Protein 2GIM (pdb70)

Foldseek 3Di:
DEEAEWECADQVRAREIVVQEEEDAQQYKYKYWHAHDDWWWKFWDCQPADVSHNVLRVLQTGLDTDDDHGDMDMGGGHNPRDFAKIKMATVVCVVVPHIGIYGHDD/DEEAEWEQADQVGARATVVQEEEDAQQYKYKYWDHHDDWWWKFWQCCFFPVSHPVQRVLQTGQDTDPDHGDMDMGGGHNPRDFDKIKMATVVCVVVPHIGIYGYDD

Radius of gyration: 19.03 Å; Cα contacts (8 Å, |Δi|>4): 528; chains: 2; bounding box: 33×26×58 Å

Sequence (212 aa):
METYTVKLGSDKGLLVFEPAKLTIKPGDTVEFLNNKVPPHNVVFDAALNPAKSADLAKSLSHHKQLLMSPGQSTSTTFPADAPAGEYTFYCEPHRGAGMVGKITVAGMETYTVKLGSDKGLLVFEPAKLTIKPGDTVEFLNNKVPPHNVVFDAALNPAKSADLAKSLSHHKQLLMSPGQSTSTTFPADAPAGEYTFYCEPHRGAGMVGKITVAG

GO terms:
  GO:0031676 plasma membrane-derived thylakoid membrane (C, EXP)

InterPro domains:
  IPR000923 Blue (type 1) copper domain [PF00127] (4-103)
  IPR001235 Blue (type 1) copper protein, plastocyanin-type [PR00156] (22-35)
  IPR001235 Blue (type 1) copper protein, plastocyanin-type [PR00156] (37-52)
  IPR001235 Blue (type 1) copper protein, plastocyanin-type [PR00156] (81-95)
  IPR002387 Plastocyanin [PR00157] (8-27)
  IPR002387 Plastocyanin [PR00157] (31-49)
  IPR002387 Plastocyanin [PR00157] (83-102)
  IPR002387 Plastocyanin [TIGR02656] (4-103)
  IPR002387 Plastocyanin [cd04219] (3-103)
  IPR008972 Cupredoxin [G3DSA:2.60.40.420] (1-105)
  IPR008972 Cupredoxin [SSF49503] (3-103)
  IPR023511 Plastocyanin, cyanobacteria [MF_00566] (1-105)
  IPR028871 Blue (type 1) copper protein, binding site [PS00196] (82-97)

Organism: Anabaena variabilis (NCBI:txid264691)

CATH classification: 2.60.40.420

B-factor: mean 18.28, std 6.31, range [9.01, 50.26]

Structure (mmCIF, N/CA/C/O backbone):
data_2GIM
#
_entry.id   2GIM
#
_cell.length_a   67.850
_cell.length_b   45.810
_cell.length_c   63.410
_cell.angle_alpha   90.00
_cell.angle_beta   90.00
_cell.angle_gamma   90.00
#
_symmetry.space_group_name_H-M   'P 21 21 21'
#
loop_
_entity.id
_entity.type
_entity.pdbx_description
1 polymer Plastocyanin
2 non-polymer 'COPPER (II) ION'
3 water water
#
loop_
_atom_site.group_PDB
_atom_site.id
_atom_site.type_symbol
_atom_site.label_atom_id
_atom_site.label_alt_id
_atom_site.label_comp_id
_atom_site.label_asym_id
_atom_site.label_entity_id
_atom_site.label_seq_id
_atom_site.pdbx_PDB_ins_code
_atom_site.Cartn_x
_atom_site.Cartn_y
_atom_site.Cartn_z
_atom_site.occupancy
_atom_site.B_iso_or_equiv
_atom_site.auth_seq_id
_atom_site.auth_comp_id
_atom_site.auth_asym_id
_atom_site.auth_atom_id
_atom_site.pdbx_PDB_model_num
ATOM 1 N N . MET A 1 1 ? -13.277 8.809 -10.759 1.00 32.17 0 MET A N 1
ATOM 2 C CA . MET A 1 1 ? -11.888 8.465 -11.186 1.00 32.46 0 MET A CA 1
ATOM 3 C C . MET A 1 1 ? -11.019 8.358 -9.954 1.00 30.90 0 MET A C 1
ATOM 4 O O . MET A 1 1 ? -11.127 9.160 -9.017 1.00 31.56 0 MET A O 1
ATOM 9 N N . GLU A 1 2 ? -10.165 7.353 -9.943 1.00 25.58 1 GLU A N 1
ATOM 10 C CA . GLU A 1 2 ? -9.425 7.052 -8.742 1.00 22.39 1 GLU A CA 1
ATOM 11 C C . GLU A 1 2 ? -7.960 6.973 -9.061 1.00 19.50 1 GLU A C 1
ATOM 12 O O . GLU A 1 2 ? -7.597 6.674 -10.200 1.00 18.74 1 GLU A O 1
ATOM 18 N N . THR A 1 3 ? -7.133 7.231 -8.048 1.00 16.31 2 THR A N 1
ATOM 19 C CA . THR A 1 3 ? -5.695 7.032 -8.144 1.00 17.47 2 THR A CA 1
ATOM 20 C C . THR A 1 3 ? -5.261 5.896 -7.226 1.00 15.77 2 THR A C 1
ATOM 21 O O . THR A 1 3 ? -5.590 5.833 -6.008 1.00 16.87 2 THR A O 1
ATOM 25 N N . TYR A 1 4 ? -4.563 4.951 -7.835 1.00 15.37 3 TYR A N 1
ATOM 26 C CA . TYR A 1 4 ? -3.973 3.860 -7.080 1.00 15.68 3 TYR A CA 1
ATOM 27 C C . TYR A 1 4 ? -2.467 3.893 -7.155 1.00 16.69 3 TYR A C 1
ATOM 28 O O . TYR A 1 4 ? -1.882 4.055 -8.220 1.00 18.82 3 TYR A O 1
ATOM 37 N N . THR A 1 5 ? -1.853 3.606 -6.028 1.00 15.85 4 THR A N 1
ATOM 38 C CA . THR A 1 5 ? -0.427 3.703 -5.907 1.00 16.14 4 THR A CA 1
ATOM 39 C C . THR A 1 5 ? 0.188 2.321 -5.816 1.00 16.29 4 THR A C 1
ATOM 40 O O . THR A 1 5 ? -0.305 1.413 -5.126 1.00 14.17 4 THR A O 1
ATOM 44 N N . VAL A 1 6 ? 1.246 2.180 -6.595 1.00 13.72 5 VAL A N 1
ATOM 45 C CA . VAL A 1 6 ? 2.005 0.944 -6.643 1.00 13.81 5 VAL A CA 1
ATOM 46 C C . VAL A 1 6 ? 3.417 1.331 -6.292 1.00 14.45 5 VAL A C 1
ATOM 47 O O . VAL A 1 6 ? 4.019 2.167 -6.956 1.00 15.01 5 VAL A O 1
ATOM 51 N N . LYS A 1 7 ? 3.929 0.769 -5.209 1.00 11.81 6 LYS A N 1
ATOM 52 C CA . LYS A 1 7 ? 5.302 0.995 -4.811 1.00 13.26 6 LYS A CA 1
ATOM 53 C C . LYS A 1 7 ? 6.244 0.168 -5.681 1.00 13.72 6 LYS A C 1
ATOM 54 O O . LYS A 1 7 ? 6.006 -0.999 -5.929 1.00 11.54 6 LYS A O 1
ATOM 60 N N . LEU A 1 8 ? 7.333 0.786 -6.089 1.00 14.37 7 LEU A N 1
ATOM 61 C CA . LEU A 1 8 ? 8.370 0.105 -6.801 1.00 15.07 7 LEU A CA 1
ATOM 62 C C . LEU A 1 8 ? 9.452 -0.296 -5.809 1.00 13.86 7 LEU A C 1
ATOM 63 O O . LEU A 1 8 ? 10.229 0.549 -5.302 1.00 12.41 7 LEU A O 1
ATOM 68 N N . GLY A 1 9 ? 9.465 -1.593 -5.515 1.00 13.18 8 GLY A N 1
ATOM 69 C CA . GLY A 1 9 ? 10.175 -2.103 -4.357 1.00 14.43 8 GLY A CA 1
ATOM 70 C C . GLY A 1 9 ? 9.212 -2.060 -3.188 1.00 17.98 8 GLY A C 1
ATOM 71 O O . GLY A 1 9 ? 8.644 -0.999 -2.877 1.00 17.37 8 GLY A O 1
ATOM 72 N N . SER A 1 10 ? 9.009 -3.194 -2.527 1.00 17.99 9 SER A N 1
ATOM 73 C CA . SER A 1 10 ? 8.107 -3.207 -1.378 1.00 16.17 9 SER A CA 1
ATOM 74 C C . SER A 1 10 ? 8.719 -2.524 -0.145 1.00 16.70 9 SER A C 1
ATOM 75 O O . SER A 1 10 ? 9.928 -2.408 -0.034 1.00 14.51 9 SER A O 1
ATOM 78 N N . ASP A 1 11 ? 7.878 -2.156 0.825 1.00 16.30 10 ASP A N 1
ATOM 79 C CA . ASP A 1 11 ? 8.433 -1.570 2.060 1.00 18.22 10 ASP A CA 1
ATOM 80 C C . ASP A 1 11 ? 9.490 -2.461 2.751 1.00 18.35 10 ASP A C 1
ATOM 81 O O . ASP A 1 11 ? 10.402 -1.972 3.436 1.00 20.28 10 ASP A O 1
ATOM 86 N N . LYS A 1 12 ? 9.342 -3.767 2.596 1.00 17.74 11 LYS A N 1
ATOM 87 C CA . LYS A 1 12 ? 10.286 -4.746 3.147 1.00 19.21 11 LYS A CA 1
ATOM 88 C C . LYS A 1 12 ? 11.555 -4.970 2.286 1.00 19.22 11 LYS A C 1
ATOM 89 O O . LYS A 1 12 ? 12.402 -5.814 2.574 1.00 20.18 11 LYS A O 1
ATOM 95 N N . GLY A 1 13 ? 11.675 -4.209 1.195 1.00 17.79 12 GLY A N 1
ATOM 96 C CA . GLY A 1 13 ? 12.831 -4.305 0.335 1.00 16.36 12 GLY A CA 1
ATOM 97 C C . GLY A 1 13 ? 12.852 -5.457 -0.665 1.00 16.08 12 GLY A C 1
ATOM 98 O O . GLY A 1 13 ? 13.942 -5.867 -1.116 1.00 17.36 12 GLY A O 1
ATOM 99 N N . LEU A 1 14 ? 11.681 -5.980 -1.047 1.00 14.80 13 LEU A N 1
ATOM 100 C CA . LEU A 1 14 ? 11.670 -7.067 -1.979 1.00 16.23 13 LEU A CA 1
ATOM 101 C C . LEU A 1 14 ? 11.560 -6.449 -3.343 1.00 15.43 13 LEU A C 1
ATOM 102 O O . LEU A 1 14 ? 10.981 -5.368 -3.462 1.00 14.05 13 LEU A O 1
ATOM 107 N N . LEU A 1 15 ? 12.097 -7.140 -4.351 1.00 15.43 14 LEU A N 1
ATOM 108 C CA . LEU A 1 15 ? 12.024 -6.682 -5.722 1.00 12.80 14 LEU A CA 1
ATOM 109 C C . LEU A 1 15 ? 10.655 -7.030 -6.314 1.00 13.45 14 LEU A C 1
ATOM 110 O O . LEU A 1 15 ? 10.491 -7.979 -7.096 1.00 11.56 14 LEU A O 1
ATOM 115 N N . VAL A 1 16 ? 9.666 -6.270 -5.869 1.00 11.98 15 VAL A N 1
ATOM 116 C CA . VAL A 1 16 ? 8.300 -6.489 -6.361 1.00 11.30 15 VAL A CA 1
ATOM 117 C C . VAL A 1 16 ? 7.642 -5.142 -6.479 1.00 11.53 15 VAL A C 1
ATOM 118 O O . VAL A 1 16 ? 8.120 -4.116 -5.968 1.00 12.07 15 VAL A O 1
ATOM 122 N N . PHE A 1 17 ? 6.505 -5.190 -7.125 1.00 12.47 16 PHE A N 1
ATOM 123 C CA . PHE A 1 17 ? 5.594 -4.073 -7.101 1.00 11.32 16 PHE A CA 1
ATOM 124 C C . PHE A 1 17 ? 4.726 -4.327 -5.909 1.00 12.63 16 PHE A C 1
ATOM 125 O O . PHE A 1 17 ? 4.365 -5.472 -5.658 1.00 14.22 16 PHE A O 1
ATOM 133 N N . GLU A 1 18 ? 4.423 -3.274 -5.149 1.00 13.00 17 GLU A N 1
ATOM 134 C CA . GLU A 1 18 ? 3.539 -3.405 -3.983 1.00 13.16 17 GLU A CA 1
ATOM 135 C C . GLU A 1 18 ? 2.351 -2.439 -4.153 1.00 11.68 17 GLU A C 1
ATOM 136 O O . GLU A 1 18 ? 2.540 -1.235 -4.025 1.00 14.57 17 GLU A O 1
ATOM 142 N N . PRO A 1 19 ? 1.143 -2.938 -4.452 1.00 13.99 18 PRO A N 1
ATOM 143 C CA . PRO A 1 19 ? 0.759 -4.335 -4.678 1.00 13.61 18 PRO A CA 1
ATOM 144 C C . PRO A 1 19 ? 1.107 -4.738 -6.102 1.00 12.61 18 PRO A C 1
ATOM 145 O O . PRO A 1 19 ? 1.467 -3.895 -6.925 1.00 14.26 18 PRO A O 1
ATOM 149 N N . ALA A 1 20 ? 1.096 -6.040 -6.349 1.00 14.70 19 ALA A N 1
ATOM 150 C CA . ALA A 1 20 ? 1.502 -6.580 -7.652 1.00 14.01 19 ALA A CA 1
ATOM 151 C C . ALA A 1 20 ? 0.324 -6.852 -8.579 1.00 15.55 19 ALA A C 1
ATOM 152 O O . ALA A 1 20 ? 0.511 -7.207 -9.767 1.00 16.27 19 ALA A O 1
ATOM 154 N N . LYS A 1 21 ? -0.875 -6.746 -8.041 1.00 15.47 20 LYS A N 1
ATOM 155 C CA . LYS A 1 21 ? -2.074 -6.851 -8.838 1.00 16.38 20 LYS A CA 1
ATOM 156 C C . LYS A 1 21 ? -3.051 -5.826 -8.351 1.00 15.17 20 LYS A C 1
ATOM 157 O O . LYS A 1 21 ? -3.166 -5.576 -7.148 1.00 16.57 20 LYS A O 1
ATOM 163 N N . LEU A 1 22 ? -3.719 -5.181 -9.288 1.00 14.71 21 LEU A N 1
ATOM 164 C CA . LEU A 1 22 ? -4.759 -4.247 -8.921 1.00 14.27 21 LEU A CA 1
ATOM 165 C C . LEU A 1 22 ? -5.809 -4.268 -10.002 1.00 14.21 21 LEU A C 1
ATOM 166 O O . LEU A 1 22 ? -5.480 -4.543 -11.155 1.00 14.32 21 LEU A O 1
ATOM 171 N N . THR A 1 23 ? -7.054 -3.948 -9.624 1.00 12.68 22 THR A N 1
ATOM 172 C CA . THR A 1 23 ? -8.177 -3.824 -10.569 1.00 14.10 22 THR A CA 1
ATOM 173 C C . THR A 1 23 ? -8.664 -2.410 -10.548 1.00 14.81 22 THR A C 1
ATOM 174 O O . THR A 1 23 ? -8.838 -1.812 -9.480 1.00 15.67 22 THR A O 1
ATOM 178 N N . ILE A 1 24 ? -8.821 -1.832 -11.724 1.00 11.85 23 ILE A N 1
ATOM 179 C CA . ILE A 1 24 ? -9.153 -0.427 -11.820 1.00 11.06 23 ILE A CA 1
ATOM 180 C C . ILE A 1 24 ? -10.226 -0.257 -12.910 1.00 13.96 23 ILE A C 1
ATOM 181 O O . ILE A 1 24 ? -10.581 -1.223 -13.594 1.00 12.30 23 ILE A O 1
ATOM 186 N N . LYS A 1 25 ? -10.687 0.972 -13.084 1.00 12.32 24 LYS A N 1
ATOM 187 C CA . LYS A 1 25 ? -11.581 1.262 -14.222 1.00 15.40 24 LYS A CA 1
ATOM 188 C C . LYS A 1 25 ? -10.834 2.028 -15.270 1.00 15.46 24 LYS A C 1
ATOM 189 O O . LYS A 1 25 ? -9.822 2.674 -14.980 1.00 15.45 24 LYS A O 1
ATOM 195 N N . PRO A 1 26 ? -11.322 1.980 -16.492 1.00 14.81 25 PRO A N 1
ATOM 196 C CA . PRO A 1 26 ? -10.741 2.897 -17.455 1.00 16.06 25 PRO A CA 1
ATOM 197 C C . PRO A 1 26 ? -10.889 4.302 -16.929 1.00 15.39 25 PRO A C 1
ATOM 198 O O . PRO A 1 26 ? -11.875 4.608 -16.231 1.00 14.05 25 PRO A O 1
ATOM 202 N N . GLY A 1 27 ? -9.916 5.150 -17.258 1.00 16.02 26 GLY A N 1
ATOM 203 C CA . GLY A 1 27 ? -9.893 6.518 -16.725 1.00 15.21 26 GLY A CA 1
ATOM 204 C C . GLY A 1 27 ? -9.223 6.645 -15.358 1.00 16.48 26 GLY A C 1
ATOM 205 O O . GLY A 1 27 ? -8.968 7.758 -14.830 1.00 19.05 26 GLY A O 1
ATOM 206 N N . ASP A 1 28 ? -8.931 5.524 -14.753 1.00 15.40 27 ASP A N 1
ATOM 207 C CA . ASP A 1 28 ? -8.290 5.599 -13.451 1.00 13.95 27 ASP A CA 1
ATOM 208 C C . ASP A 1 28 ? -6.784 5.829 -13.652 1.00 12.85 27 ASP A C 1
ATOM 209 O O . ASP A 1 28 ? -6.279 5.575 -14.725 1.00 15.35 27 ASP A O 1
ATOM 214 N N . THR A 1 29 ? -6.093 6.208 -12.563 1.00 12.00 28 THR A N 1
ATOM 215 C CA . THR A 1 29 ? -4.647 6.446 -12.616 1.00 11.90 28 THR A CA 1
ATOM 216 C C . THR A 1 29 ? -3.940 5.489 -11.675 1.00 12.43 28 THR A C 1
ATOM 217 O O . THR A 1 29 ? -4.398 5.287 -10.560 1.00 13.05 28 THR A O 1
ATOM 221 N N . VAL A 1 30 ? -2.823 4.942 -12.154 1.00 14.25 29 VAL A N 1
ATOM 222 C CA . VAL A 1 30 ? -1.889 4.162 -11.373 1.00 13.13 29 VAL A CA 1
ATOM 223 C C . VAL A 1 30 ? -0.635 5.007 -11.257 1.00 13.21 29 VAL A C 1
ATOM 224 O O . VAL A 1 30 ? -0.041 5.401 -12.251 1.00 11.65 29 VAL A O 1
ATOM 228 N N . GLU A 1 31 ? -0.298 5.330 -10.018 1.00 13.44 30 GLU A N 1
ATOM 229 C CA . GLU A 1 31 ? 0.917 6.052 -9.708 1.00 13.00 30 GLU A CA 1
ATOM 230 C C . GLU A 1 31 ? 1.984 5.056 -9.332 1.00 14.05 30 GLU A C 1
ATOM 231 O O . GLU A 1 31 ? 1.744 4.233 -8.489 1.00 14.80 30 GLU A O 1
ATOM 237 N N . PHE A 1 32 ? 3.145 5.106 -9.982 1.00 12.49 31 PHE A N 1
ATOM 238 C CA . PHE A 1 32 ? 4.242 4.226 -9.653 1.00 12.73 31 PHE A CA 1
ATOM 239 C C . PHE A 1 32 ? 5.263 5.040 -8.883 1.00 14.22 31 PHE A C 1
ATOM 240 O O . PHE A 1 32 ? 5.758 6.059 -9.382 1.00 16.96 31 PHE A O 1
ATOM 248 N N . LEU A 1 33 ? 5.587 4.585 -7.673 1.00 13.58 32 LEU A N 1
ATOM 249 C CA . LEU A 1 33 ? 6.390 5.393 -6.766 1.00 14.27 32 LEU A CA 1
ATOM 250 C C . LEU A 1 33 ? 7.685 4.678 -6.411 1.00 14.63 32 LEU A C 1
ATOM 251 O O . LEU A 1 33 ? 7.642 3.546 -5.950 1.00 12.95 32 LEU A O 1
ATOM 256 N N . ASN A 1 34 ? 8.824 5.292 -6.739 1.00 14.24 33 ASN A N 1
ATOM 257 C CA . ASN A 1 34 ? 10.110 4.701 -6.431 1.00 14.75 33 ASN A CA 1
ATOM 258 C C . ASN A 1 34 ? 10.199 4.567 -4.908 1.00 16.05 33 ASN A C 1
ATOM 259 O O . ASN A 1 34 ? 10.009 5.534 -4.211 1.00 18.12 33 ASN A O 1
ATOM 264 N N . ASN A 1 35 ? 10.468 3.354 -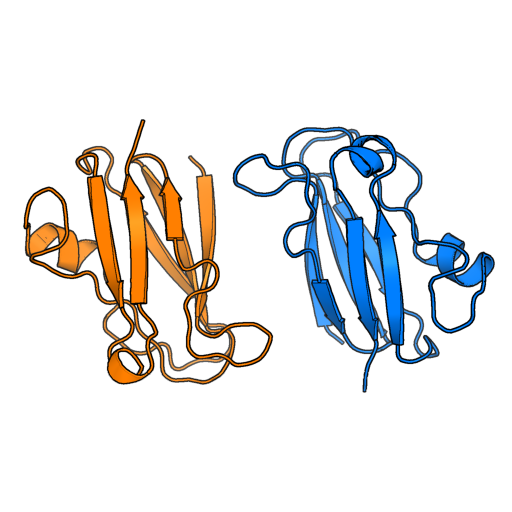4.394 1.00 17.18 34 ASN A N 1
ATOM 265 C CA . ASN A 1 35 ? 10.352 3.077 -2.971 1.00 19.80 34 ASN A CA 1
ATOM 266 C C . ASN A 1 35 ? 11.650 2.462 -2.446 1.00 21.23 34 ASN A C 1
ATOM 267 O O . ASN A 1 35 ? 12.487 3.145 -1.847 1.00 22.10 34 ASN A O 1
ATOM 272 N N . LYS A 1 36 ? 11.862 1.184 -2.698 1.00 20.94 35 LYS A N 1
ATOM 273 C CA . LYS A 1 36 ? 13.115 0.603 -2.218 1.00 21.70 35 LYS A CA 1
ATOM 274 C C . LYS A 1 36 ? 13.868 -0.124 -3.317 1.00 20.90 35 LYS A C 1
ATOM 275 O O . LYS A 1 36 ? 13.275 -0.514 -4.336 1.00 17.89 35 LYS A O 1
ATOM 281 N N . VAL A 1 37 ? 15.162 -0.359 -3.082 1.00 19.90 36 VAL A N 1
ATOM 282 C CA . VAL A 1 37 ? 16.045 -1.144 -3.955 1.00 21.35 36 VAL A CA 1
ATOM 283 C C . VAL A 1 37 ? 16.042 -0.811 -5.456 1.00 21.84 36 VAL A C 1
ATOM 284 O O . VAL A 1 37 ? 15.617 -1.598 -6.267 1.00 21.65 36 VAL A O 1
ATOM 288 N N . PRO A 1 38 ? 16.600 0.349 -5.829 1.00 23.32 37 PRO A N 1
ATOM 289 C CA . PRO A 1 38 ? 16.647 0.764 -7.230 1.00 22.38 37 PRO A CA 1
ATOM 290 C C . PRO A 1 38 ? 17.555 -0.150 -8.104 1.00 21.83 37 PRO A C 1
ATOM 291 O O . PRO A 1 38 ? 18.358 -0.949 -7.593 1.00 21.49 37 PRO A O 1
ATOM 295 N N . PRO A 1 39 ? 17.455 -0.026 -9.419 1.00 21.91 38 PRO A N 1
ATOM 296 C CA . PRO A 1 39 ? 16.641 0.968 -10.094 1.00 22.00 38 PRO A CA 1
ATOM 297 C C . PRO A 1 39 ? 15.408 0.276 -10.680 1.00 19.95 38 PRO A C 1
ATOM 298 O O . PRO A 1 39 ? 15.488 -0.915 -11.065 1.00 22.23 38 PRO A O 1
ATOM 302 N N . HIS A 1 40 ? 14.300 1.007 -10.814 1.00 14.36 39 HIS A N 1
ATOM 303 C CA . HIS A 1 40 ? 13.133 0.384 -11.406 1.00 14.58 39 HIS A CA 1
ATOM 304 C C . HIS A 1 40 ? 12.611 1.189 -12.585 1.00 13.20 39 HIS A C 1
ATOM 305 O O . HIS A 1 40 ? 12.673 2.405 -12.609 1.00 16.75 39 HIS A O 1
ATOM 312 N N . ASN A 1 41 ? 11.982 0.492 -13.493 1.00 12.87 40 ASN A N 1
ATOM 313 C CA . ASN A 1 41 ? 11.075 1.173 -14.442 1.00 12.58 40 ASN A CA 1
ATOM 314 C C . ASN A 1 41 ? 9.762 0.392 -14.546 1.00 12.79 40 ASN A C 1
ATOM 315 O O . ASN A 1 41 ? 9.509 -0.513 -13.732 1.00 13.54 40 ASN A O 1
ATOM 320 N N . VAL A 1 42 ? 8.908 0.780 -15.495 1.00 11.36 41 VAL A N 1
ATOM 321 C CA . VAL A 1 42 ? 7.574 0.177 -15.569 1.00 12.01 41 VAL A CA 1
ATOM 322 C C . VAL A 1 42 ? 7.278 0.031 -17.027 1.00 12.21 41 VAL A C 1
ATOM 323 O O . VAL A 1 42 ? 6.826 0.973 -17.604 1.00 13.21 41 VAL A O 1
ATOM 327 N N . VAL A 1 43 ? 7.400 -1.176 -17.547 1.00 11.88 42 VAL A N 1
ATOM 328 C CA . VAL A 1 43 ? 7.178 -1.472 -18.970 1.00 11.15 42 VAL A CA 1
ATOM 329 C C . VAL A 1 43 ? 5.979 -2.402 -19.132 1.00 12.67 42 VAL A C 1
ATOM 330 O O . VAL A 1 43 ? 5.914 -3.518 -18.551 1.00 13.05 42 VAL A O 1
ATOM 334 N N . PHE A 1 44 ? 4.968 -1.898 -19.834 1.00 11.67 43 PHE A N 1
ATOM 335 C CA . PHE A 1 44 ? 3.836 -2.749 -20.140 1.00 12.17 43 PHE A CA 1
ATOM 336 C C . PHE A 1 44 ? 4.154 -3.736 -21.272 1.00 12.71 43 PHE A C 1
ATOM 337 O O . PHE A 1 44 ? 4.810 -3.391 -22.237 1.00 15.01 43 PHE A O 1
ATOM 345 N N . ASP A 1 45 ? 3.682 -4.972 -21.156 1.00 14.48 44 ASP A N 1
ATOM 346 C CA . ASP A 1 45 ? 3.973 -5.952 -22.219 1.00 16.25 44 ASP A CA 1
ATOM 347 C C . ASP A 1 45 ? 3.202 -5.660 -23.484 1.00 17.71 44 ASP A C 1
ATOM 348 O O . ASP A 1 45 ? 2.003 -5.398 -23.453 1.00 17.61 44 ASP A O 1
ATOM 353 N N . ALA A 1 46 ? 3.874 -5.757 -24.625 1.00 18.99 45 ALA A N 1
ATOM 354 C CA . ALA A 1 46 ? 3.258 -5.352 -25.895 1.00 20.12 45 ALA A CA 1
ATOM 355 C C . ALA A 1 46 ? 2.199 -6.297 -26.388 1.00 18.68 45 ALA A C 1
ATOM 356 O O . ALA A 1 46 ? 1.368 -5.963 -27.233 1.00 22.35 45 ALA A O 1
ATOM 358 N N . ALA A 1 47 ? 2.253 -7.513 -25.895 1.00 17.12 46 ALA A N 1
ATOM 359 C CA . ALA A 1 47 ? 1.364 -8.505 -26.386 1.00 16.55 46 ALA A CA 1
ATOM 360 C C . ALA A 1 47 ? 0.316 -8.822 -25.306 1.00 18.05 46 ALA A C 1
ATOM 361 O O . ALA A 1 47 ? -0.837 -9.108 -25.614 1.00 18.68 46 ALA A O 1
ATOM 363 N N . LEU A 1 48 ? 0.719 -8.736 -24.033 1.00 15.50 47 LEU A N 1
ATOM 364 C CA . LEU A 1 48 ? -0.169 -9.144 -22.961 1.00 15.63 47 LEU A CA 1
ATOM 365 C C . LEU A 1 48 ? -1.022 -7.989 -22.508 1.00 14.62 47 LEU A C 1
ATOM 366 O O . LEU A 1 48 ? -0.974 -7.593 -21.366 1.00 14.65 47 LEU A O 1
ATOM 371 N N . ASN A 1 49 ? -1.739 -7.379 -23.432 1.00 13.63 48 ASN A N 1
ATOM 372 C CA . ASN A 1 49 ? -2.794 -6.460 -22.997 1.00 13.73 48 ASN A CA 1
ATOM 373 C C . ASN A 1 49 ? -3.925 -6.796 -23.906 1.00 13.34 48 ASN A C 1
ATOM 374 O O . ASN A 1 49 ? -3.755 -7.473 -24.920 1.00 14.05 48 ASN A O 1
ATOM 379 N N . PRO A 1 50 ? -5.128 -6.363 -23.529 1.00 14.39 49 PRO A N 1
ATOM 380 C CA . PRO A 1 50 ? -6.287 -6.935 -24.204 1.00 13.14 49 PRO A CA 1
ATOM 381 C C . PRO A 1 50 ? -6.386 -6.686 -25.708 1.00 15.99 49 PRO A C 1
ATOM 382 O O . PRO A 1 50 ? -6.964 -7.537 -26.411 1.00 19.40 49 PRO A O 1
ATOM 386 N N . ALA A 1 51 ? -5.820 -5.588 -26.189 1.00 17.90 50 ALA A N 1
ATOM 387 C CA . ALA A 1 51 ? -5.823 -5.287 -27.620 1.00 18.96 50 ALA A CA 1
ATOM 388 C C . ALA A 1 51 ? -4.619 -5.945 -28.285 1.00 19.61 50 ALA A C 1
ATOM 389 O O . ALA A 1 51 ? -4.490 -5.890 -29.506 1.00 19.58 50 ALA A O 1
ATOM 391 N N . LYS A 1 52 ? -3.708 -6.511 -27.493 1.00 14.39 51 LYS A N 1
ATOM 392 C CA . LYS A 1 52 ? -2.423 -6.991 -28.031 1.00 16.40 51 LYS A CA 1
ATOM 393 C C . LYS A 1 52 ? -1.697 -5.912 -28.841 1.00 17.55 51 LYS A C 1
ATOM 394 O O . LYS A 1 52 ? -1.058 -6.191 -29.857 1.00 18.08 51 LYS A O 1
ATOM 400 N N . SER A 1 53 ? -1.809 -4.680 -28.364 1.00 16.37 52 SER A N 1
ATOM 401 C CA . SER A 1 53 ? -1.340 -3.501 -29.040 1.00 18.48 52 SER A CA 1
ATOM 402 C C . SER A 1 53 ? -0.036 -3.027 -28.439 1.00 17.26 52 SER A C 1
ATOM 403 O O . SER A 1 53 ? -0.013 -2.549 -27.317 1.00 16.61 52 SER A O 1
ATOM 406 N N . ALA A 1 54 ? 1.021 -3.022 -29.229 1.00 17.95 53 ALA A N 1
ATOM 407 C CA . ALA A 1 54 ? 2.267 -2.451 -28.754 1.00 16.88 53 ALA A CA 1
ATOM 408 C C . ALA A 1 54 ? 2.176 -0.939 -28.465 1.00 18.58 53 ALA A C 1
ATOM 409 O O . ALA A 1 54 ? 2.863 -0.409 -27.564 1.00 18.86 53 ALA A O 1
ATOM 411 N N . ASP A 1 55 ? 1.312 -0.244 -29.190 1.00 19.28 54 ASP A N 1
ATOM 412 C CA . ASP A 1 55 ? 1.167 1.202 -29.002 1.00 18.96 54 ASP A CA 1
ATOM 413 C C . ASP A 1 55 ? 0.435 1.512 -27.701 1.00 19.41 54 ASP A C 1
ATOM 414 O O . ASP A 1 55 ? 0.766 2.455 -26.997 1.00 18.81 54 ASP A O 1
ATOM 419 N N . LEU A 1 56 ? -0.578 0.719 -27.396 1.00 15.57 55 LEU A N 1
ATOM 420 C CA . LEU A 1 56 ? -1.241 0.884 -26.100 1.00 15.54 55 LEU A CA 1
ATOM 421 C C . LEU A 1 56 ? -0.211 0.656 -25.021 1.00 16.27 55 LEU A C 1
ATOM 422 O O . LEU A 1 56 ? -0.069 1.497 -24.134 1.00 15.28 55 LEU A O 1
ATOM 427 N N . ALA A 1 57 ? 0.508 -0.456 -25.075 1.00 13.06 56 ALA A N 1
ATOM 428 C CA . ALA A 1 57 ? 1.515 -0.739 -24.059 1.00 12.22 56 ALA A CA 1
ATOM 429 C C . ALA A 1 57 ? 2.560 0.397 -23.955 1.00 12.06 56 ALA A C 1
ATOM 430 O O . ALA A 1 57 ? 2.880 0.820 -22.862 1.00 14.65 56 ALA A O 1
ATOM 432 N N . LYS A 1 58 ? 3.106 0.871 -25.079 1.00 14.23 57 LYS A N 1
ATOM 433 C CA . 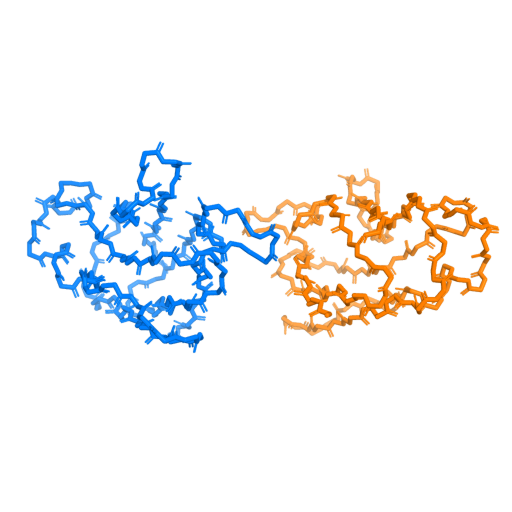LYS A 1 58 ? 4.046 1.997 -25.021 1.00 16.32 57 LYS A CA 1
ATOM 434 C C . LYS A 1 58 ? 3.409 3.205 -24.316 1.00 17.23 57 LYS A C 1
ATOM 435 O O . LYS A 1 58 ? 4.025 3.873 -23.437 1.00 16.25 57 LYS A O 1
ATOM 441 N N . SER A 1 59 ? 2.164 3.502 -24.698 1.00 15.22 58 SER A N 1
ATOM 442 C CA . SER A 1 59 ? 1.519 4.687 -24.125 1.00 16.32 58 SER A CA 1
ATOM 443 C C . SER A 1 59 ? 1.364 4.627 -22.579 1.00 17.16 58 SER A C 1
ATOM 444 O O . SER A 1 59 ? 1.285 5.688 -21.935 1.00 19.77 58 SER A O 1
ATOM 447 N N . LEU A 1 60 ? 1.326 3.427 -21.990 1.00 14.36 59 LEU A N 1
ATOM 448 C CA . LEU A 1 60 ? 1.112 3.275 -20.515 1.00 12.46 59 LEU A CA 1
ATOM 449 C C . LEU A 1 60 ? 2.424 3.123 -19.736 1.00 13.72 59 LEU A C 1
ATOM 450 O O . LEU A 1 60 ? 2.431 3.145 -18.532 1.00 14.66 59 LEU A O 1
ATOM 455 N N . SER A 1 61 ? 3.527 2.946 -20.457 1.00 14.48 60 SER A N 1
ATOM 456 C CA . SER A 1 61 ? 4.802 2.587 -19.863 1.00 12.78 60 SER A CA 1
ATOM 457 C C . SER A 1 61 ? 5.657 3.792 -19.515 1.00 14.19 60 SER A C 1
ATOM 458 O O . SER A 1 61 ? 5.416 4.906 -20.013 1.00 13.59 60 SER A O 1
ATOM 461 N N A HIS A 1 62 ? 6.608 3.570 -18.584 0.55 13.27 61 HIS A N 1
ATOM 462 N N B HIS A 1 62 ? 6.686 3.539 -18.696 0.45 12.99 61 HIS A N 1
ATOM 463 C CA A HIS A 1 62 ? 7.671 4.524 -18.276 0.55 13.53 61 HIS A CA 1
ATOM 464 C CA B HIS A 1 62 ? 7.652 4.545 -18.305 0.45 12.74 61 HIS A CA 1
ATOM 465 C C A HIS A 1 62 ? 8.989 3.781 -18.398 0.55 12.95 61 HIS A C 1
ATOM 466 C C B HIS A 1 62 ? 9.028 3.905 -18.370 0.45 12.37 61 HIS A C 1
ATOM 467 O O A HIS A 1 62 ? 9.463 3.115 -17.453 0.55 12.32 61 HIS A O 1
ATOM 468 O O B HIS A 1 62 ? 9.570 3.437 -17.362 0.45 11.99 61 HIS A O 1
ATOM 481 N N . LYS A 1 63 ? 9.575 3.865 -19.577 1.00 12.30 62 LYS A N 1
ATOM 482 C CA . LYS A 1 63 ? 10.762 3.086 -19.880 1.00 14.18 62 LYS A CA 1
ATOM 483 C C . LYS A 1 63 ? 12.010 3.587 -19.162 1.00 12.90 62 LYS A C 1
ATOM 484 O O . LYS A 1 63 ? 12.945 2.808 -18.909 1.00 13.21 62 LYS A O 1
ATOM 490 N N . GLN A 1 64 ? 12.030 4.882 -18.864 1.00 11.54 63 GLN A N 1
ATOM 491 C CA . GLN A 1 64 ? 13.184 5.457 -18.156 1.00 13.89 63 GLN A CA 1
ATOM 492 C C . GLN A 1 64 ? 13.224 4.986 -16.720 1.00 15.42 63 GLN A C 1
ATOM 493 O O . GLN A 1 64 ? 12.219 5.021 -16.018 1.00 16.92 63 GLN A O 1
ATOM 499 N N . LEU A 1 65 ? 14.378 4.502 -16.281 1.00 14.97 64 LEU A N 1
ATOM 500 C CA . LEU A 1 65 ? 14.541 4.182 -14.886 1.00 13.23 64 LEU A CA 1
ATOM 501 C C . LEU A 1 65 ? 14.286 5.418 -14.004 1.00 14.05 64 LEU A C 1
ATOM 502 O O . LEU A 1 65 ? 14.706 6.542 -14.325 1.00 14.86 64 LEU A O 1
ATOM 507 N N . LEU A 1 66 ? 13.557 5.218 -12.926 1.00 14.01 65 LEU A N 1
ATOM 508 C CA . LEU A 1 66 ? 13.367 6.286 -11.918 1.00 12.52 65 LEU A CA 1
ATOM 509 C C . LEU A 1 66 ? 14.611 6.464 -11.031 1.00 15.34 65 LEU A C 1
ATOM 510 O O . LEU A 1 66 ? 14.886 5.637 -10.162 1.00 14.56 65 LEU A O 1
ATOM 515 N N . MET A 1 67 ? 15.350 7.559 -11.244 1.00 15.04 66 MET A N 1
ATOM 516 C CA . MET A 1 67 ? 16.705 7.677 -10.647 1.00 14.92 66 MET A CA 1
ATOM 517 C C . MET A 1 67 ? 16.804 8.590 -9.448 1.00 15.90 66 MET A C 1
ATOM 518 O O . MET A 1 67 ? 17.889 8.919 -9.010 1.00 15.40 66 MET A O 1
ATOM 523 N N . SER A 1 68 ? 15.677 9.065 -8.947 1.00 17.49 67 SER A N 1
ATOM 524 C CA . SER A 1 68 ? 15.697 9.926 -7.773 1.00 19.34 67 SER A CA 1
ATOM 525 C C . SER A 1 68 ? 14.873 9.263 -6.703 1.00 17.74 67 SER A C 1
ATOM 526 O O . SER A 1 68 ? 13.854 8.627 -6.990 1.00 17.21 67 SER A O 1
ATOM 529 N N . PRO A 1 69 ? 15.276 9.457 -5.452 1.00 18.69 68 PRO A N 1
ATOM 530 C CA . PRO A 1 69 ? 14.551 8.892 -4.318 1.00 20.26 68 PRO A CA 1
ATOM 531 C C . PRO A 1 69 ? 13.131 9.398 -4.322 1.00 19.62 68 PRO A C 1
ATOM 532 O O . PRO A 1 69 ? 12.919 10.611 -4.445 1.00 21.00 68 PRO A O 1
ATOM 536 N N . GLY A 1 70 ? 12.175 8.475 -4.187 1.00 20.13 69 GLY A N 1
ATOM 537 C CA . GLY A 1 70 ? 10.750 8.798 -4.150 1.00 18.23 69 GLY A CA 1
ATOM 538 C C . GLY A 1 70 ? 10.176 9.433 -5.406 1.00 17.84 69 GLY A C 1
ATOM 539 O O . GLY A 1 70 ? 9.063 9.990 -5.373 1.00 18.84 69 GLY A O 1
ATOM 540 N N . GLN A 1 71 ? 10.929 9.366 -6.502 1.00 14.36 70 GLN A N 1
ATOM 541 C CA . GLN A 1 71 ? 10.407 9.830 -7.786 1.00 13.91 70 GLN A CA 1
ATOM 542 C C . GLN A 1 71 ? 9.139 9.068 -8.082 1.00 14.75 70 GLN A C 1
ATOM 543 O O . GLN A 1 71 ? 9.077 7.850 -7.828 1.00 14.92 70 GLN A O 1
ATOM 549 N N . SER A 1 72 ? 8.169 9.780 -8.659 1.00 12.98 71 SER A N 1
ATOM 550 C CA . SER A 1 72 ? 6.856 9.280 -9.031 1.00 14.31 71 SER A CA 1
ATOM 551 C C . SER A 1 72 ? 6.674 9.386 -10.551 1.00 15.35 71 SER A C 1
ATOM 552 O O . SER A 1 72 ? 7.127 10.319 -11.183 1.00 14.97 71 SER A O 1
ATOM 555 N N . THR A 1 73 ? 5.985 8.400 -11.099 1.00 13.04 72 THR A N 1
ATOM 556 C CA . THR A 1 73 ? 5.401 8.534 -12.430 1.00 13.37 72 THR A CA 1
ATOM 557 C C . THR A 1 73 ? 3.992 7.965 -12.343 1.00 15.06 72 THR A C 1
ATOM 558 O O . THR A 1 73 ? 3.660 7.294 -11.364 1.00 15.37 72 THR A O 1
ATOM 562 N N . SER A 1 74 ? 3.146 8.308 -13.324 1.00 14.88 73 SER A N 1
ATOM 563 C CA . SER A 1 74 ? 1.802 7.805 -13.309 1.00 14.84 73 SER A CA 1
ATOM 564 C C . SER A 1 74 ? 1.287 7.521 -14.699 1.00 15.48 73 SER A C 1
ATOM 565 O O . SER A 1 74 ? 1.804 8.039 -15.696 1.00 16.51 73 SER A O 1
ATOM 568 N N . THR A 1 75 ? 0.369 6.564 -14.753 1.00 13.90 74 THR A N 1
ATOM 569 C CA . THR A 1 75 ? -0.227 6.156 -16.018 1.00 15.08 74 THR A CA 1
ATOM 570 C C . THR A 1 75 ? -1.698 6.382 -15.850 1.00 16.17 74 THR A C 1
ATOM 571 O O . THR A 1 75 ? -2.349 5.686 -15.059 1.00 14.67 74 THR A O 1
ATOM 575 N N . THR A 1 76 ? -2.234 7.362 -16.560 1.00 15.03 75 THR A N 1
ATOM 576 C CA . THR A 1 76 ? -3.696 7.495 -16.557 1.00 14.70 75 THR A CA 1
ATOM 577 C C . THR A 1 76 ? -4.271 6.676 -17.699 1.00 16.57 75 THR A C 1
ATOM 578 O O . THR A 1 76 ? -3.960 6.916 -18.878 1.00 17.23 75 THR A O 1
ATOM 582 N N . PHE A 1 77 ? -5.039 5.644 -17.365 1.00 13.85 76 PHE A N 1
ATOM 583 C CA . PHE A 1 77 ? -5.587 4.774 -18.410 1.00 14.72 76 PHE A CA 1
ATOM 584 C C . PHE A 1 77 ? -6.604 5.468 -19.287 1.00 14.23 76 PHE A C 1
ATOM 585 O O . PHE A 1 77 ? -7.473 6.161 -18.786 1.00 16.18 76 PHE A O 1
ATOM 593 N N . PRO A 1 78 ? -6.512 5.256 -20.604 1.00 15.04 77 PRO A N 1
ATOM 594 C CA . PRO A 1 78 ? -7.480 5.919 -21.471 1.00 15.56 77 PRO A CA 1
ATOM 595 C C . PRO A 1 78 ? -8.925 5.558 -21.097 1.00 13.70 77 PRO A C 1
ATOM 596 O O . PRO A 1 78 ? -9.202 4.472 -20.573 1.00 14.91 77 PRO A O 1
ATOM 600 N N . ALA A 1 79 ? -9.835 6.496 -21.336 1.00 13.62 78 ALA A N 1
ATOM 601 C CA . ALA A 1 79 ? -11.265 6.233 -21.234 1.00 14.91 78 ALA A CA 1
ATOM 602 C C . ALA A 1 79 ? -11.673 5.010 -22.041 1.00 13.89 78 ALA A C 1
ATOM 603 O O . ALA A 1 79 ? -12.537 4.239 -21.634 1.00 17.55 78 ALA A O 1
ATOM 605 N N . ASP A 1 80 ? -11.095 4.861 -23.212 1.00 16.37 79 ASP A N 1
ATOM 606 C CA . ASP A 1 80 ? -11.441 3.692 -23.987 1.00 15.51 79 ASP A CA 1
ATOM 607 C C . ASP A 1 80 ? -10.556 2.477 -23.732 1.00 15.64 79 ASP A C 1
ATOM 608 O O . ASP A 1 80 ? -10.579 1.542 -24.538 1.00 14.43 79 ASP A O 1
ATOM 613 N N . ALA A 1 81 ? -9.819 2.455 -22.608 1.00 13.71 80 ALA A N 1
ATOM 614 C CA . ALA A 1 81 ? -8.957 1.282 -22.327 1.00 14.47 80 ALA A CA 1
ATOM 615 C C . ALA A 1 81 ? -9.816 0.012 -22.308 1.00 15.60 80 ALA A C 1
ATOM 616 O O . ALA A 1 81 ? -10.801 -0.064 -21.565 1.00 13.95 80 ALA A O 1
ATOM 618 N N . PRO A 1 82 ? -9.442 -0.996 -23.127 1.00 14.40 81 PRO A N 1
ATOM 619 C CA . PRO A 1 82 ? -10.282 -2.207 -23.132 1.00 14.78 81 PRO A CA 1
ATOM 620 C C . PRO A 1 82 ? -10.205 -3.025 -21.826 1.00 13.22 81 PRO A C 1
ATOM 621 O O . PRO A 1 82 ? -9.148 -3.053 -21.138 1.00 11.96 81 PRO A O 1
ATOM 625 N N . ALA A 1 83 ? -11.316 -3.706 -21.514 1.00 11.94 82 ALA A N 1
ATOM 626 C CA . ALA A 1 83 ? -11.408 -4.534 -20.298 1.00 11.11 82 ALA A CA 1
ATOM 627 C C . ALA A 1 83 ? -10.410 -5.637 -20.442 1.00 11.57 82 ALA A C 1
ATOM 628 O O . ALA A 1 83 ? -10.241 -6.213 -21.534 1.00 12.99 82 ALA A O 1
ATOM 630 N N . GLY A 1 84 ? -9.745 -5.946 -19.342 1.00 11.25 83 GLY A N 1
ATOM 631 C CA . GLY A 1 84 ? -8.949 -7.163 -19.222 1.00 11.66 83 GLY A CA 1
ATOM 632 C C . GLY A 1 84 ? -7.605 -6.952 -18.568 1.00 11.33 83 GLY A C 1
ATOM 633 O O . GLY A 1 84 ? -7.406 -5.974 -17.887 1.00 12.42 83 GLY A O 1
ATOM 634 N N . GLU A 1 85 ? -6.669 -7.870 -18.848 1.00 12.80 84 GLU A N 1
ATOM 635 C CA . GLU A 1 85 ? -5.410 -7.887 -18.117 1.00 13.78 84 GLU A CA 1
ATOM 636 C C . GLU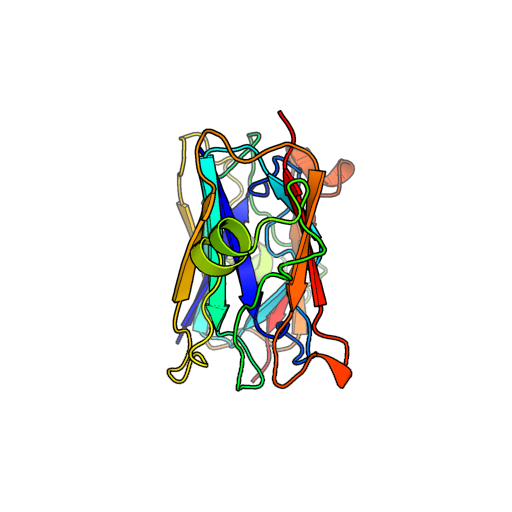 A 1 85 ? -4.337 -7.118 -18.863 1.00 13.93 84 GLU A C 1
ATOM 637 O O . GLU A 1 85 ? -4.261 -7.190 -20.100 1.00 15.87 84 GLU A O 1
ATOM 643 N N . TYR A 1 86 ? -3.541 -6.378 -18.094 1.00 14.21 85 TYR A N 1
ATOM 644 C CA . TYR A 1 86 ? -2.392 -5.631 -18.568 1.00 12.35 85 TYR A CA 1
ATOM 645 C C . TYR A 1 86 ? -1.179 -6.021 -17.747 1.00 13.94 85 TYR A C 1
ATOM 646 O O . TYR A 1 86 ? -1.038 -5.618 -16.571 1.00 14.15 85 TYR A O 1
ATOM 655 N N . THR A 1 87 ? -0.307 -6.823 -18.352 1.00 14.39 86 THR A N 1
ATOM 656 C CA . THR A 1 87 ? 0.903 -7.288 -17.675 1.00 14.26 86 THR A CA 1
ATOM 657 C C . THR A 1 87 ? 2.004 -6.235 -17.824 1.00 15.02 86 THR A C 1
ATOM 658 O O . THR A 1 87 ? 2.196 -5.674 -18.915 1.00 12.48 86 THR A O 1
ATOM 662 N N . PHE A 1 88 ? 2.719 -5.983 -16.740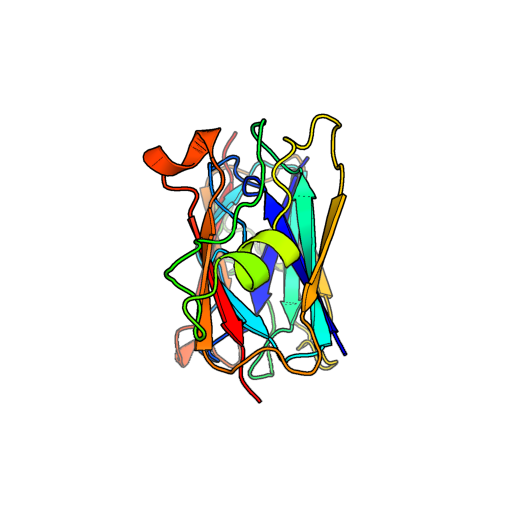 1.00 12.29 87 PHE A N 1
ATOM 663 C CA . PHE A 1 88 ? 3.830 -5.041 -16.789 1.00 13.24 87 PHE A CA 1
ATOM 664 C C . PHE A 1 88 ? 4.989 -5.527 -15.976 1.00 13.38 87 PHE A C 1
ATOM 665 O O . PHE A 1 88 ? 4.820 -6.346 -15.081 1.00 11.44 87 PHE A O 1
ATOM 673 N N . TYR A 1 89 ? 6.178 -4.999 -16.216 1.00 14.17 88 TYR A N 1
ATOM 674 C CA . TYR A 1 89 ? 7.282 -5.463 -15.421 1.00 14.74 88 TYR A CA 1
ATOM 675 C C . TYR A 1 89 ? 8.332 -4.384 -15.313 1.00 15.04 88 TYR A C 1
ATOM 676 O O . TYR A 1 89 ? 8.301 -3.395 -16.058 1.00 14.36 88 TYR A O 1
ATOM 685 N N . CYS A 1 90 ? 9.257 -4.604 -14.372 1.00 14.09 89 CYS A N 1
ATOM 686 C CA . CYS A 1 90 ? 10.422 -3.744 -14.205 1.00 13.68 89 CYS A CA 1
ATOM 687 C C . CYS A 1 90 ? 11.510 -4.450 -15.015 1.00 15.54 89 CYS A C 1
ATOM 688 O O . CYS A 1 90 ? 11.697 -5.654 -14.878 1.00 16.24 89 CYS A O 1
ATOM 691 N N . GLU A 1 91 ? 12.204 -3.721 -15.881 1.00 16.16 90 GLU A N 1
ATOM 692 C CA . GLU A 1 91 ? 13.181 -4.389 -16.750 1.00 17.79 90 GLU A CA 1
ATOM 693 C C . GLU A 1 91 ? 14.371 -4.960 -16.006 1.00 18.23 90 GLU A C 1
ATOM 694 O O . GLU A 1 91 ? 14.677 -6.153 -16.165 1.00 19.53 90 GLU A O 1
ATOM 700 N N . PRO A 1 92 ? 15.064 -4.116 -15.230 1.00 17.32 91 PRO A N 1
ATOM 701 C CA . PRO A 1 92 ? 16.170 -4.674 -14.451 1.00 17.34 91 PRO A CA 1
ATOM 702 C C . PRO A 1 92 ? 15.805 -5.876 -13.632 1.00 17.58 91 PRO A C 1
ATOM 703 O O . PRO A 1 92 ? 16.589 -6.828 -13.589 1.00 17.87 91 PRO A O 1
ATOM 707 N N . HIS A 1 93 ? 14.626 -5.843 -13.017 1.00 15.63 92 HIS A N 1
ATOM 708 C CA . HIS A 1 93 ? 14.237 -6.842 -12.014 1.00 14.84 92 HIS A CA 1
ATOM 709 C C . HIS A 1 93 ? 13.262 -7.895 -12.495 1.00 14.67 92 HIS A C 1
ATOM 710 O O . HIS A 1 93 ? 12.810 -8.747 -11.701 1.00 12.89 92 HIS A O 1
ATOM 717 N N . ARG A 1 94 ? 12.975 -7.876 -13.779 1.00 14.55 93 ARG A N 1
ATOM 718 C CA . ARG A 1 94 ? 12.091 -8.844 -14.361 1.00 16.52 93 ARG A CA 1
ATOM 719 C C . ARG A 1 94 ? 12.456 -10.285 -13.994 1.00 16.00 93 ARG A C 1
ATOM 720 O O . ARG A 1 94 ? 11.582 -11.085 -13.651 1.00 18.02 93 ARG A O 1
ATOM 728 N N . GLY A 1 95 ? 13.738 -10.612 -14.081 1.00 14.28 94 GLY A N 1
ATOM 729 C CA . GLY A 1 95 ? 14.177 -11.986 -13.865 1.00 14.22 94 GLY A CA 1
ATOM 730 C C . GLY A 1 95 ? 14.214 -12.326 -12.376 1.00 16.01 94 GLY A C 1
ATOM 731 O O . GLY A 1 95 ? 14.295 -13.492 -12.008 1.00 15.95 94 GLY A O 1
ATOM 732 N N . ALA A 1 96 ? 14.179 -11.302 -11.522 1.00 13.06 95 ALA A N 1
ATOM 733 C CA . ALA A 1 96 ? 14.045 -11.470 -10.083 1.00 14.95 95 ALA A CA 1
ATOM 734 C C . ALA A 1 96 ? 12.583 -11.586 -9.652 1.00 15.15 95 ALA A C 1
ATOM 735 O O . ALA A 1 96 ? 12.280 -11.803 -8.481 1.00 15.49 95 ALA A O 1
ATOM 737 N N . GLY A 1 97 ? 11.658 -11.446 -10.600 1.00 15.95 96 GLY A N 1
ATOM 738 C CA . GLY A 1 97 ? 10.240 -11.620 -10.234 1.00 14.98 96 GLY A CA 1
ATOM 739 C C . GLY A 1 97 ? 9.381 -10.362 -10.312 1.00 16.58 96 GLY A C 1
ATOM 740 O O . GLY A 1 97 ? 8.156 -10.445 -10.059 1.00 15.62 96 GLY A O 1
ATOM 741 N N . MET A 1 98 ? 9.985 -9.225 -10.663 1.00 13.32 97 MET A N 1
ATOM 742 C CA . MET A 1 98 ? 9.292 -7.939 -10.546 1.00 11.71 97 MET A CA 1
ATOM 743 C C . MET A 1 98 ? 8.375 -7.765 -11.725 1.00 15.39 97 MET A C 1
ATOM 744 O O . MET A 1 98 ? 8.719 -7.159 -12.751 1.00 12.44 97 MET A O 1
ATOM 749 N N . VAL A 1 99 ? 7.186 -8.336 -11.565 1.00 13.46 98 VAL A N 1
ATOM 750 C CA . VAL A 1 99 ? 6.196 -8.379 -12.625 1.00 13.10 98 VAL A CA 1
ATOM 751 C C . VAL A 1 99 ? 4.855 -8.068 -11.973 1.00 13.64 98 VAL A C 1
ATOM 752 O O . VAL A 1 99 ? 4.587 -8.443 -10.789 1.00 12.96 98 VAL A O 1
ATOM 756 N N . GLY A 1 100 ? 4.026 -7.331 -12.706 1.00 12.37 99 GLY A N 1
ATOM 757 C CA . GLY A 1 100 ? 2.721 -6.975 -12.153 1.00 12.20 99 GLY A CA 1
ATOM 758 C C . GLY A 1 100 ? 1.601 -7.107 -13.123 1.00 13.12 99 GLY A C 1
ATOM 759 O O . GLY A 1 100 ? 1.805 -7.377 -14.296 1.00 13.57 99 GLY A O 1
ATOM 760 N N . LYS A 1 101 ? 0.378 -6.942 -12.632 1.00 15.50 100 LYS A N 1
ATOM 761 C CA . LYS A 1 101 ? -0.770 -7.087 -13.533 1.00 12.31 100 LYS A CA 1
ATOM 762 C C . LYS A 1 101 ? -1.920 -6.165 -13.093 1.00 13.46 100 LYS A C 1
ATOM 763 O O . LYS A 1 101 ? -2.355 -6.174 -11.937 1.00 14.45 100 LYS A O 1
ATOM 769 N N . ILE A 1 102 ? -2.355 -5.345 -14.019 1.00 11.87 101 ILE A N 1
ATOM 770 C CA . ILE A 1 102 ? -3.503 -4.478 -13.818 1.00 13.08 101 ILE A CA 1
ATOM 771 C C . ILE A 1 102 ? -4.660 -5.108 -14.569 1.00 13.28 101 ILE A C 1
ATOM 772 O O . ILE A 1 102 ? -4.497 -5.531 -15.692 1.00 15.00 101 ILE A O 1
ATOM 777 N N . THR A 1 103 ? -5.824 -5.206 -13.945 1.00 14.18 102 THR A N 1
A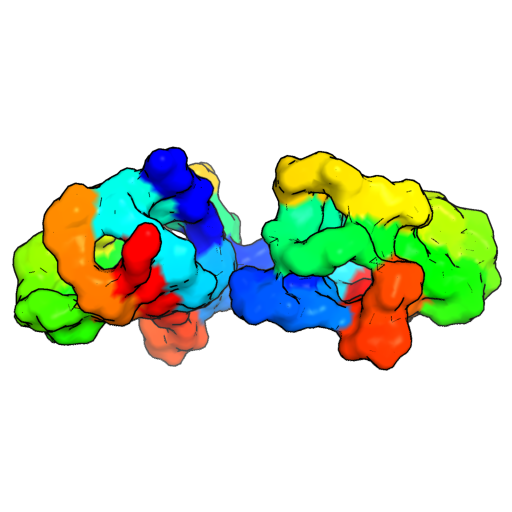TOM 778 C CA . THR A 1 103 ? -7.006 -5.622 -14.654 1.00 12.93 102 THR A CA 1
ATOM 779 C C . THR A 1 103 ? -7.913 -4.435 -14.750 1.00 12.60 102 THR A C 1
ATOM 780 O O . THR A 1 103 ? -8.199 -3.768 -13.755 1.00 13.11 102 THR A O 1
ATOM 784 N N . VAL A 1 104 ? -8.317 -4.141 -15.967 1.00 10.20 103 VAL A N 1
ATOM 785 C CA . VAL A 1 104 ? -9.290 -3.089 -16.196 1.00 12.08 103 VAL A CA 1
ATOM 786 C C . VAL A 1 104 ? -10.645 -3.754 -16.295 1.00 14.40 103 VAL A C 1
ATOM 787 O O . VAL A 1 104 ? -10.831 -4.745 -17.041 1.00 16.16 103 VAL A O 1
ATOM 791 N N . ALA A 1 105 ? -11.584 -3.218 -15.542 1.00 14.41 104 ALA A N 1
ATOM 792 C CA . ALA A 1 105 ? -12.946 -3.740 -15.486 1.00 15.42 104 ALA A CA 1
ATOM 793 C C . ALA A 1 105 ? -13.886 -2.528 -15.304 1.00 14.94 104 ALA A C 1
ATOM 794 O O . ALA A 1 105 ? -13.437 -1.396 -15.094 1.00 13.92 104 ALA A O 1
ATOM 796 N N . GLY A 1 106 ? -15.199 -2.786 -15.384 1.00 16.33 105 GLY A N 1
ATOM 797 C CA . GLY A 1 106 ? -16.217 -1.746 -15.262 1.00 16.04 105 GLY A CA 1
ATOM 798 C C . GLY A 1 106 ? -16.429 -1.112 -13.897 1.00 17.12 105 GLY A C 1
ATOM 799 O O . GLY A 1 106 ? -17.240 -0.173 -13.769 1.00 14.62 105 GLY A O 1
ATOM 801 N N . MET B 1 1 ? 13.193 4.028 10.555 1.00 34.24 0 MET C N 1
ATOM 802 C CA . MET B 1 1 ? 11.738 3.777 10.793 1.00 32.63 0 MET C CA 1
ATOM 803 C C . MET B 1 1 ? 10.996 3.493 9.506 1.00 29.97 0 MET C C 1
ATOM 804 O O . MET B 1 1 ? 11.153 4.200 8.492 1.00 29.68 0 MET C O 1
ATOM 809 N N . GLU B 1 2 ? 10.183 2.452 9.533 1.00 22.91 1 GLU C N 1
ATOM 810 C CA . GLU B 1 2 ? 9.364 2.204 8.387 1.00 21.43 1 GLU C CA 1
ATOM 811 C C . GLU B 1 2 ? 7.947 2.254 8.854 1.00 18.39 1 GLU C C 1
ATOM 812 O O . GLU B 1 2 ? 7.628 1.955 10.045 1.00 18.21 1 GLU C O 1
ATOM 818 N N . THR B 1 3 ? 7.115 2.691 7.939 1.00 15.24 2 THR C N 1
ATOM 819 C CA . THR B 1 3 ? 5.688 2.488 8.064 1.00 15.62 2 THR C CA 1
ATOM 820 C C . THR B 1 3 ? 5.263 1.363 7.136 1.00 15.73 2 THR C C 1
ATOM 821 O O . THR B 1 3 ? 5.484 1.438 5.923 1.00 18.49 2 THR C O 1
ATOM 825 N N . TYR B 1 4 ? 4.611 0.335 7.691 1.00 14.66 3 TYR C N 1
ATOM 826 C CA . TYR B 1 4 ? 3.990 -0.720 6.888 1.00 14.95 3 TYR C CA 1
ATOM 827 C C . TYR B 1 4 ? 2.496 -0.657 6.909 1.00 14.61 3 TYR C C 1
ATOM 828 O O . TYR B 1 4 ? 1.907 -0.387 7.948 1.00 16.98 3 TYR C O 1
ATOM 837 N N . THR B 1 5 ? 1.883 -1.024 5.797 1.00 15.46 4 THR C N 1
ATOM 838 C CA . THR B 1 5 ? 0.453 -0.997 5.683 1.00 16.08 4 THR C CA 1
ATOM 839 C C . THR B 1 5 ? -0.159 -2.391 5.703 1.00 15.85 4 THR C C 1
ATOM 840 O O . THR B 1 5 ? 0.298 -3.270 4.994 1.00 15.53 4 THR C O 1
ATOM 844 N N . VAL B 1 6 ? -1.198 -2.542 6.500 1.00 14.02 5 VAL C N 1
ATOM 845 C CA . VAL B 1 6 ? -1.954 -3.779 6.545 1.00 14.88 5 VAL C CA 1
ATOM 846 C C . VAL B 1 6 ? -3.371 -3.390 6.203 1.00 15.64 5 VAL C C 1
ATOM 847 O O . VAL B 1 6 ? -3.995 -2.550 6.875 1.00 15.53 5 VAL C O 1
ATOM 851 N N . LYS B 1 7 ? -3.886 -3.953 5.105 1.00 14.73 6 LYS C N 1
ATOM 852 C CA . LYS B 1 7 ? -5.271 -3.702 4.737 1.00 14.05 6 LYS C CA 1
ATOM 853 C C . LYS B 1 7 ? -6.237 -4.509 5.588 1.00 13.49 6 LYS C C 1
ATOM 854 O O . LYS B 1 7 ? -5.960 -5.643 5.939 1.00 13.50 6 LYS C O 1
ATOM 860 N N . LEU B 1 8 ? -7.372 -3.897 5.913 1.00 14.93 7 LEU C N 1
ATOM 861 C CA . LEU B 1 8 ? -8.375 -4.549 6.692 1.00 14.28 7 LEU C CA 1
ATOM 862 C C . LEU B 1 8 ? -9.440 -5.032 5.720 1.00 13.76 7 LEU C C 1
ATOM 863 O O . LEU B 1 8 ? -10.288 -4.257 5.244 1.00 14.83 7 LEU C O 1
ATOM 868 N N . GLY B 1 9 ? -9.416 -6.329 5.435 1.00 14.90 8 GLY C N 1
ATOM 869 C CA . GLY B 1 9 ? -10.275 -6.866 4.373 1.00 14.46 8 GLY C CA 1
ATOM 870 C C . GLY B 1 9 ? -9.386 -6.825 3.162 1.00 15.77 8 GLY C C 1
ATOM 871 O O . GLY B 1 9 ? -8.713 -5.830 2.961 1.00 16.33 8 GLY C O 1
ATOM 872 N N . SER B 1 10 ? -9.319 -7.936 2.395 1.00 15.46 9 SER C N 1
ATOM 873 C CA . SER B 1 10 ? -8.416 -7.978 1.242 1.00 18.56 9 SER C CA 1
ATOM 874 C C . SER B 1 10 ? -9.088 -7.356 0.021 1.00 21.00 9 SER C C 1
ATOM 875 O O . SER B 1 10 ? -10.299 -7.194 -0.015 1.00 20.94 9 SER C O 1
ATOM 878 N N . ASP B 1 11 ? -8.287 -6.995 -0.975 1.00 23.66 10 ASP C N 1
ATOM 879 C CA . ASP B 1 11 ? -8.847 -6.329 -2.152 1.00 24.87 10 ASP C CA 1
ATOM 880 C C . ASP B 1 11 ? -9.969 -7.169 -2.774 1.00 24.99 10 ASP C C 1
ATOM 881 O O . ASP B 1 11 ? -10.965 -6.609 -3.257 1.00 27.85 10 ASP C O 1
ATOM 886 N N . LYS B 1 12 ? -9.827 -8.504 -2.725 1.00 25.60 11 LYS C N 1
ATOM 887 C CA . LYS B 1 12 ? -10.866 -9.425 -3.197 1.00 25.83 11 LYS C CA 1
ATOM 888 C C . LYS B 1 12 ? -12.004 -9.686 -2.219 1.00 26.33 11 LYS C C 1
ATOM 889 O O . LYS B 1 12 ? -12.814 -10.591 -2.421 1.00 26.97 11 LYS C O 1
ATOM 895 N N . GLY B 1 13 ? -12.057 -8.948 -1.124 1.00 22.60 12 GLY C N 1
ATOM 896 C CA . GLY B 1 13 ? -13.140 -9.144 -0.199 1.00 21.10 12 GLY C CA 1
ATOM 897 C C . GLY B 1 13 ? -13.065 -10.287 0.796 1.00 20.63 12 GLY C C 1
ATOM 898 O O . GLY B 1 13 ? -14.057 -10.601 1.416 1.00 21.58 12 GLY C O 1
ATOM 899 N N . LEU B 1 14 ? -11.891 -10.890 0.995 1.00 18.82 13 LEU C N 1
ATOM 900 C CA . LEU B 1 14 ? -11.774 -11.895 2.042 1.00 19.73 13 LEU C CA 1
ATOM 901 C C . LEU B 1 14 ? -11.577 -11.223 3.366 1.00 17.98 13 LEU C C 1
ATOM 902 O O . LEU B 1 14 ? -11.044 -10.117 3.441 1.00 16.24 13 LEU C O 1
ATOM 907 N N . LEU B 1 15 ? -12.057 -11.892 4.398 1.00 17.03 14 LEU C N 1
ATOM 908 C CA . LEU B 1 15 ? -11.970 -11.404 5.758 1.00 15.23 14 LEU C CA 1
ATOM 909 C C . LEU B 1 15 ? -10.633 -11.702 6.396 1.00 15.68 14 LEU C C 1
ATOM 910 O O . LEU B 1 15 ? -10.535 -12.530 7.333 1.00 16.33 14 LEU C O 1
ATOM 915 N N . VAL B 1 16 ? -9.609 -11.021 5.874 1.00 14.25 15 VAL C N 1
ATOM 916 C CA . VAL B 1 16 ? -8.268 -11.217 6.403 1.00 12.39 15 VAL C CA 1
ATOM 917 C C . VAL B 1 16 ? -7.567 -9.859 6.501 1.00 14.72 15 VAL C C 1
ATOM 918 O O . VAL B 1 16 ? -8.011 -8.862 5.925 1.00 13.37 15 VAL C O 1
ATOM 922 N N . PHE B 1 17 ? -6.473 -9.851 7.271 1.00 14.12 16 PHE C N 1
ATOM 923 C CA . PHE B 1 17 ? -5.502 -8.795 7.244 1.00 13.36 16 PHE C CA 1
ATOM 924 C C . PHE B 1 17 ? -4.645 -9.069 6.035 1.00 13.71 16 PHE C C 1
ATOM 925 O O . PHE B 1 17 ? -4.321 -10.211 5.774 1.00 14.05 16 PHE C O 1
ATOM 933 N N . GLU B 1 18 ? -4.245 -8.023 5.316 1.00 16.10 17 GLU C N 1
ATOM 934 C CA . GLU B 1 18 ? -3.403 -8.205 4.128 1.00 14.36 17 GLU C CA 1
ATOM 935 C C . GLU B 1 18 ? -2.258 -7.177 4.106 1.00 14.66 17 GLU C C 1
ATOM 936 O O . GLU B 1 18 ? -2.483 -6.021 3.706 1.00 15.27 17 GLU C O 1
ATOM 942 N N . PRO B 1 19 ? -1.023 -7.613 4.432 1.00 14.61 18 PRO C N 1
ATOM 943 C CA . PRO B 1 19 ? -0.617 -8.991 4.755 1.00 12.92 18 PRO C CA 1
ATOM 944 C C . PRO B 1 19 ? -1.093 -9.389 6.156 1.00 16.02 18 PRO C C 1
ATOM 945 O O . PRO B 1 19 ? -1.409 -8.533 6.966 1.00 16.28 18 PRO C O 1
ATOM 949 N N . ALA B 1 20 ? -1.106 -10.696 6.416 1.00 16.21 19 ALA C N 1
ATOM 950 C CA . ALA B 1 20 ? -1.541 -11.249 7.697 1.00 16.30 19 ALA C CA 1
ATOM 951 C C . ALA B 1 20 ? -0.371 -11.564 8.604 1.00 16.67 19 ALA C C 1
ATOM 952 O O . ALA B 1 20 ? -0.580 -11.952 9.734 1.00 16.16 19 ALA C O 1
ATOM 954 N N . LYS B 1 21 ? 0.843 -11.509 8.067 1.00 16.12 20 LYS C N 1
ATOM 955 C CA . LYS B 1 21 ? 2.040 -11.603 8.924 1.00 16.29 20 LYS C CA 1
ATOM 956 C C . LYS B 1 21 ? 3.028 -10.540 8.489 1.00 14.06 20 LYS C C 1
ATOM 957 O O . LYS B 1 21 ? 3.112 -10.205 7.302 1.00 14.10 20 LYS C O 1
ATOM 963 N N . LEU B 1 22 ? 3.792 -9.997 9.427 1.00 13.67 21 LEU C N 1
ATOM 964 C CA . LEU B 1 22 ? 4.670 -8.926 8.993 1.00 13.79 21 LEU C CA 1
ATOM 965 C C . LEU B 1 22 ? 5.780 -8.912 10.023 1.00 14.76 21 LEU C C 1
ATOM 966 O O . LEU B 1 22 ? 5.507 -9.098 11.182 1.00 13.91 21 LEU C O 1
ATOM 971 N N . THR B 1 23 ? 7.028 -8.736 9.564 1.00 13.88 22 THR C N 1
ATOM 972 C CA . THR B 1 23 ? 8.142 -8.583 10.511 1.00 13.49 22 THR C CA 1
ATOM 973 C C . THR B 1 23 ? 8.600 -7.107 10.555 1.00 13.62 22 THR C C 1
ATOM 974 O O . THR B 1 23 ? 8.746 -6.458 9.532 1.00 13.49 22 THR C O 1
ATOM 978 N N . ILE B 1 24 ? 8.756 -6.561 11.755 1.00 11.25 23 ILE C N 1
ATOM 979 C CA . ILE B 1 24 ? 9.088 -5.133 11.849 1.00 10.55 23 ILE C CA 1
ATOM 980 C C . ILE B 1 24 ? 10.240 -4.986 12.825 1.00 10.35 23 ILE C C 1
ATOM 981 O O . ILE B 1 24 ? 10.678 -6.002 13.392 1.00 11.10 23 ILE C O 1
ATOM 986 N N . LYS B 1 25 ? 10.712 -3.752 13.022 1.00 11.16 24 LYS C N 1
ATOM 987 C CA . LYS B 1 25 ? 11.619 -3.417 14.166 1.00 13.17 24 LYS C CA 1
ATOM 988 C C . LYS B 1 25 ? 10.881 -2.630 15.248 1.00 13.67 24 LYS C C 1
ATOM 989 O O . LYS B 1 25 ? 9.885 -1.984 14.987 1.00 14.32 24 LYS C O 1
ATOM 995 N N . PRO B 1 26 ? 11.405 -2.638 16.461 1.00 13.31 25 PRO C N 1
ATOM 996 C CA . PRO B 1 26 ? 10.849 -1.687 17.431 1.00 14.29 25 PRO C CA 1
ATOM 997 C C . PRO B 1 26 ? 10.978 -0.289 16.878 1.00 14.27 25 PRO C C 1
ATOM 998 O O . PRO B 1 26 ? 11.950 0.050 16.177 1.00 17.66 25 PRO C O 1
ATOM 1002 N N . GLY B 1 27 ? 9.942 0.498 17.094 1.00 11.88 26 GLY C N 1
ATOM 1003 C CA . GLY B 1 27 ? 9.900 1.858 16.584 1.00 13.08 26 GLY C CA 1
ATOM 1004 C C . GLY B 1 27 ? 9.167 1.955 15.268 1.00 12.61 26 GLY C C 1
ATOM 1005 O O . GLY B 1 27 ? 8.830 3.065 14.853 1.00 15.66 26 GLY C O 1
ATOM 1006 N N . ASP B 1 28 ? 8.900 0.823 14.606 1.00 12.46 27 ASP C N 1
ATOM 1007 C CA . ASP B 1 28 ? 8.239 0.902 13.316 1.00 12.22 27 ASP C CA 1
ATOM 1008 C C . ASP B 1 28 ? 6.758 1.135 13.559 1.00 13.21 27 ASP C C 1
ATOM 1009 O O . ASP B 1 28 ? 6.245 0.878 14.670 1.00 14.48 27 ASP C O 1
ATOM 1014 N N . THR B 1 29 ? 6.082 1.607 12.514 1.00 11.86 28 THR C N 1
ATOM 1015 C CA . THR B 1 29 ? 4.646 1.826 12.606 1.00 12.45 28 THR C CA 1
ATOM 1016 C C . THR B 1 29 ? 3.916 0.908 11.642 1.00 12.36 28 THR C C 1
ATOM 1017 O O . THR B 1 29 ? 4.398 0.668 10.568 1.00 13.30 28 THR C O 1
ATOM 1021 N N . VAL B 1 30 ? 2.786 0.339 12.069 1.00 12.86 29 VAL C N 1
ATOM 1022 C CA . VAL B 1 30 ? 1.935 -0.436 11.171 1.00 11.71 29 VAL C CA 1
ATOM 1023 C C . VAL B 1 30 ? 0.659 0.372 11.032 1.00 13.65 29 VAL C C 1
ATOM 1024 O O . VAL B 1 30 ? -0.007 0.715 12.012 1.00 12.22 29 VAL C O 1
ATOM 1028 N N . GLU B 1 31 ? 0.337 0.709 9.795 1.00 11.88 30 GLU C N 1
ATOM 1029 C CA . GLU B 1 31 ? -0.908 1.394 9.545 1.00 15.50 30 GLU C CA 1
ATOM 1030 C C . GLU B 1 31 ? -1.919 0.390 9.072 1.00 15.78 30 GLU C C 1
ATOM 1031 O O . GLU B 1 31 ? -1.678 -0.375 8.158 1.00 16.25 30 GLU C O 1
ATOM 1037 N N . PHE B 1 32 ? -3.078 0.418 9.716 1.00 12.53 31 PHE C N 1
ATOM 1038 C CA . PHE B 1 32 ? -4.144 -0.458 9.341 1.00 13.54 31 PHE C CA 1
ATOM 1039 C C . PHE B 1 32 ? -5.217 0.340 8.631 1.00 14.88 31 PHE C C 1
ATOM 1040 O O . PHE B 1 32 ? -5.718 1.326 9.178 1.00 14.70 31 PHE C O 1
ATOM 1048 N N . LEU B 1 33 ? -5.583 -0.102 7.422 1.00 15.42 32 LEU C N 1
ATOM 1049 C CA . LEU B 1 33 ? -6.347 0.708 6.511 1.00 15.17 32 LEU C CA 1
ATOM 1050 C C . LEU B 1 33 ? -7.674 0.028 6.237 1.00 14.80 32 LEU C C 1
ATOM 1051 O O . LEU B 1 33 ? -7.672 -1.097 5.767 1.00 14.49 32 LEU C O 1
ATOM 1056 N N . ASN B 1 34 ? -8.794 0.645 6.632 1.00 16.25 33 ASN C N 1
ATOM 1057 C CA . ASN B 1 34 ? -10.117 0.072 6.291 1.00 17.75 33 ASN C CA 1
ATOM 1058 C C . ASN B 1 34 ? -10.191 -0.106 4.773 1.00 19.03 33 ASN C C 1
ATOM 1059 O O . ASN B 1 34 ? -9.972 0.864 4.020 1.00 21.40 33 ASN C O 1
ATOM 1064 N N . ASN B 1 35 ? -10.477 -1.320 4.300 1.00 22.61 34 ASN C N 1
ATOM 1065 C CA . ASN B 1 35 ? -10.413 -1.578 2.847 1.00 23.16 34 ASN C CA 1
ATOM 1066 C C . ASN B 1 35 ? -11.715 -2.094 2.273 1.00 24.94 34 ASN C C 1
ATOM 1067 O O . ASN B 1 35 ? -12.333 -1.442 1.428 1.00 24.88 34 ASN C O 1
ATOM 1072 N N . LYS B 1 36 ? -12.113 -3.280 2.713 1.00 25.20 35 LYS C N 1
ATOM 1073 C CA . LYS B 1 36 ? -13.304 -3.900 2.191 1.00 24.98 35 LYS C CA 1
ATOM 1074 C C . LYS B 1 36 ? -13.956 -4.738 3.266 1.00 23.92 35 LYS C C 1
ATOM 1075 O O . LYS B 1 36 ? -13.295 -5.175 4.212 1.00 23.23 35 LYS C O 1
ATOM 1081 N N . VAL B 1 37 ? -15.262 -4.954 3.134 1.00 22.83 36 VAL C N 1
ATOM 1082 C CA . VAL B 1 37 ? -16.034 -5.802 4.048 1.00 22.42 36 VAL C CA 1
ATOM 1083 C C . VAL B 1 37 ? -16.055 -5.432 5.546 1.00 22.13 36 VAL C C 1
ATOM 1084 O O . VAL B 1 37 ? -15.672 -6.223 6.384 1.00 19.43 36 VAL C O 1
ATOM 1088 N N . PRO B 1 38 ? -16.586 -4.247 5.895 1.00 24.31 37 PRO C N 1
ATOM 1089 C CA . PRO B 1 38 ? -16.680 -3.908 7.350 1.00 21.96 37 PRO C CA 1
ATOM 1090 C C . PRO B 1 38 ? -17.612 -4.819 8.190 1.00 23.60 37 PRO C C 1
ATOM 1091 O O . PRO B 1 38 ? -18.461 -5.555 7.633 1.00 22.87 37 PRO C O 1
ATOM 1095 N N . PRO B 1 39 ? -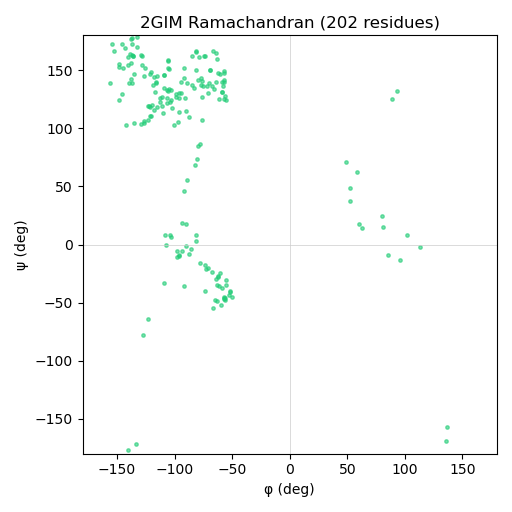17.499 -4.756 9.539 1.00 21.88 38 PRO C N 1
ATOM 1096 C CA . PRO B 1 39 ? -16.665 -3.792 10.283 1.00 22.33 38 PRO C CA 1
ATOM 1097 C C . PRO B 1 39 ? -15.396 -4.422 10.844 1.00 20.11 38 PRO C C 1
ATOM 1098 O O . PRO B 1 39 ? -15.404 -5.611 11.166 1.00 21.41 38 PRO C O 1
ATOM 1102 N N . HIS B 1 40 ? -14.331 -3.626 10.993 1.00 16.02 39 HIS C N 1
ATOM 1103 C CA . HIS B 1 40 ? -13.055 -4.175 11.408 1.00 15.45 39 HIS C CA 1
ATOM 1104 C C . HIS B 1 40 ? -12.533 -3.426 12.605 1.00 14.19 39 HIS C C 1
ATOM 1105 O O . HIS B 1 40 ? -12.658 -2.199 12.706 1.00 13.15 39 HIS C O 1
ATOM 1112 N N . ASN B 1 41 ? -11.878 -4.152 13.482 1.00 14.36 40 ASN C N 1
ATOM 1113 C CA . ASN B 1 41 ? -11.022 -3.471 14.453 1.00 13.57 40 ASN C CA 1
ATOM 1114 C C . ASN B 1 41 ? -9.711 -4.218 14.609 1.00 13.87 40 ASN C C 1
ATOM 1115 O O . ASN B 1 41 ? -9.481 -5.217 13.948 1.00 16.51 40 ASN C O 1
ATOM 1120 N N . VAL B 1 42 ? -8.835 -3.682 15.417 1.00 12.35 41 VAL C N 1
ATOM 1121 C CA . VAL B 1 42 ? -7.512 -4.294 15.638 1.00 13.78 41 VAL C CA 1
ATOM 1122 C C . VAL B 1 42 ? -7.214 -4.522 17.113 1.00 14.05 41 VAL C C 1
ATOM 1123 O O . VAL B 1 42 ? -6.912 -3.604 17.865 1.00 16.37 41 VAL C O 1
ATOM 1127 N N . VAL B 1 43 ? -7.279 -5.769 17.537 1.00 12.13 42 VAL C N 1
ATOM 1128 C CA . VAL B 1 43 ? -7.163 -6.072 18.919 1.00 13.54 42 VAL C CA 1
ATOM 1129 C C . VAL B 1 43 ? -5.983 -7.001 19.173 1.00 11.81 42 VAL C C 1
ATOM 1130 O O . VAL B 1 43 ? -5.999 -8.145 18.758 1.00 12.48 42 VAL C O 1
ATOM 1134 N N . PHE B 1 44 ? -4.939 -6.475 19.815 1.00 12.53 43 PHE C N 1
ATOM 1135 C CA . PHE B 1 44 ? -3.808 -7.316 20.205 1.00 13.27 43 PHE C CA 1
ATOM 1136 C C . PHE B 1 44 ? -4.116 -8.186 21.408 1.00 13.53 43 PHE C C 1
ATOM 1137 O O . PHE B 1 44 ? -4.709 -7.734 22.412 1.00 14.34 43 PHE C O 1
ATOM 1145 N N . ASP B 1 45 ? -3.698 -9.433 21.321 1.00 14.42 44 ASP C N 1
ATOM 1146 C CA . ASP B 1 45 ? -3.963 -10.387 22.400 1.00 14.54 44 ASP C CA 1
ATOM 1147 C C . ASP B 1 45 ? -3.027 -10.153 23.586 1.00 15.83 44 ASP C C 1
ATOM 1148 O O . ASP B 1 45 ? -1.823 -10.090 23.406 1.00 15.04 44 ASP C O 1
ATOM 1153 N N . ALA B 1 46 ? -3.604 -10.009 24.782 1.00 16.72 45 ALA C N 1
ATOM 1154 C CA . ALA B 1 46 ? -2.837 -9.703 25.993 1.00 18.19 45 ALA C CA 1
ATOM 1155 C C . ALA B 1 46 ? -1.943 -10.846 26.398 1.00 17.01 45 ALA C C 1
ATOM 1156 O O . ALA B 1 46 ? -0.956 -10.640 27.116 1.00 21.10 45 ALA C O 1
ATOM 1158 N N . ALA B 1 47 ? -2.269 -12.065 25.985 1.00 15.50 46 ALA C N 1
ATOM 1159 C CA . ALA B 1 47 ? -1.428 -13.193 26.357 1.00 17.82 46 ALA C CA 1
ATOM 1160 C C . ALA B 1 47 ? -0.353 -13.483 25.313 1.00 17.62 46 ALA C C 1
ATOM 1161 O O . ALA B 1 47 ? 0.782 -13.877 25.645 1.00 20.26 46 ALA C O 1
ATOM 1163 N N . LEU B 1 48 ? -0.735 -13.282 24.048 1.00 15.66 47 LEU C N 1
ATOM 1164 C CA . LEU B 1 48 ? 0.076 -13.663 22.887 1.00 14.06 47 LEU C CA 1
ATOM 1165 C C . LEU B 1 48 ? 0.974 -12.501 22.425 1.00 14.58 47 LEU C C 1
ATOM 1166 O O . LEU B 1 48 ? 1.122 -12.260 21.239 1.00 12.76 47 LEU C O 1
ATOM 1171 N N . ASN B 1 49 ? 1.639 -11.844 23.360 1.00 11.74 48 ASN C N 1
ATOM 1172 C CA . ASN B 1 49 ? 2.751 -10.951 23.007 1.00 12.46 48 ASN C CA 1
ATOM 1173 C C . ASN B 1 49 ? 3.919 -11.341 23.864 1.00 12.86 48 ASN C C 1
ATOM 1174 O O . ASN B 1 49 ? 3.749 -12.089 24.850 1.00 13.96 48 ASN C O 1
ATOM 1179 N N . PRO B 1 50 ? 5.133 -10.916 23.495 1.00 12.15 49 PRO C N 1
ATOM 1180 C CA . PRO B 1 50 ? 6.287 -11.530 24.214 1.00 12.02 49 PRO C CA 1
ATOM 1181 C C . PRO B 1 50 ? 6.350 -11.287 25.697 1.00 14.23 49 PRO C C 1
ATOM 1182 O O . PRO B 1 50 ? 6.879 -12.115 26.397 1.00 16.19 49 PRO C O 1
ATOM 1186 N N . ALA B 1 51 ? 5.784 -10.180 26.154 1.00 16.19 50 ALA C N 1
ATOM 1187 C CA . ALA B 1 51 ? 5.844 -9.838 27.572 1.00 14.71 50 ALA C CA 1
ATOM 1188 C C . ALA B 1 51 ? 4.611 -10.359 28.303 1.00 15.45 50 ALA C C 1
ATOM 1189 O O . ALA B 1 51 ? 4.508 -10.229 29.563 1.00 17.33 50 ALA C O 1
ATOM 1191 N N . LYS B 1 52 ? 3.662 -10.911 27.552 1.00 15.23 51 LYS C N 1
ATOM 1192 C CA . LYS B 1 52 ? 2.366 -11.315 28.057 1.00 16.91 51 LYS C CA 1
ATOM 1193 C C . LYS B 1 52 ? 1.777 -10.107 28.794 1.00 17.67 51 LYS C C 1
ATOM 1194 O O . LYS B 1 52 ? 1.312 -10.240 29.931 1.00 17.48 51 LYS C O 1
ATOM 1200 N N . SER B 1 53 ? 1.818 -8.938 28.149 1.00 16.68 52 SER C N 1
ATOM 1201 C CA . SER B 1 53 ? 1.596 -7.693 28.840 1.00 17.77 52 SER C CA 1
ATOM 1202 C C . SER B 1 53 ? 0.256 -7.108 28.410 1.00 18.38 52 SER C C 1
ATOM 1203 O O . SER B 1 53 ? 0.082 -6.681 27.247 1.00 15.47 52 SER C O 1
ATOM 1206 N N . ALA B 1 54 ? -0.688 -7.052 29.349 1.00 17.00 53 ALA C N 1
ATOM 1207 C CA . ALA B 1 54 ? -1.980 -6.390 29.054 1.00 16.74 53 ALA C CA 1
ATOM 1208 C C . ALA B 1 54 ? -1.852 -4.936 28.607 1.00 15.00 53 ALA C C 1
ATOM 1209 O O . ALA B 1 54 ? -2.477 -4.527 27.634 1.00 17.52 53 ALA C O 1
ATOM 1211 N N . ASP B 1 55 ? -1.019 -4.155 29.293 1.00 15.05 54 ASP C N 1
ATOM 1212 C CA . ASP B 1 55 ? -0.766 -2.738 28.921 1.00 17.15 54 ASP C CA 1
ATOM 1213 C C . ASP B 1 55 ? -0.265 -2.675 27.472 1.00 17.06 54 ASP C C 1
ATOM 1214 O O . ASP B 1 55 ? -0.719 -1.874 26.672 1.00 18.57 54 ASP C O 1
ATOM 1219 N N . LEU B 1 56 ? 0.694 -3.535 27.128 1.00 17.35 55 LEU C N 1
ATOM 1220 C CA . LEU B 1 56 ? 1.331 -3.434 25.815 1.00 17.29 55 LEU C CA 1
ATOM 1221 C C . LEU B 1 56 ? 0.288 -3.729 24.752 1.00 16.45 55 LEU C C 1
ATOM 1222 O O . LEU B 1 56 ? 0.079 -2.951 23.800 1.00 13.98 55 LEU C O 1
ATOM 1227 N N . ALA B 1 57 ? -0.444 -4.812 24.962 1.00 13.10 56 ALA C N 1
ATOM 1228 C CA . ALA B 1 57 ? -1.496 -5.183 24.019 1.00 13.40 56 ALA C CA 1
ATOM 1229 C C . ALA B 1 57 ? -2.479 -4.044 23.864 1.00 15.91 56 ALA C C 1
ATOM 1230 O O . ALA B 1 57 ? -2.814 -3.653 22.755 1.00 14.27 56 ALA C O 1
ATOM 1232 N N . LYS B 1 58 ? -2.919 -3.447 24.961 1.00 14.48 57 LYS C N 1
ATOM 1233 C CA . LYS B 1 58 ? -3.876 -2.371 24.818 1.00 16.08 57 LYS C CA 1
ATOM 1234 C C . LYS B 1 58 ? -3.326 -1.152 24.058 1.00 15.12 57 LYS C C 1
ATOM 1235 O O . LYS B 1 58 ? -4.051 -0.555 23.272 1.00 14.85 57 LYS C O 1
ATOM 1241 N N . SER B 1 59 ? -2.030 -0.858 24.246 1.00 12.95 58 SER C N 1
ATOM 1242 C CA . SER B 1 59 ? -1.433 0.329 23.697 1.00 14.08 58 SER C CA 1
ATOM 1243 C C . SER B 1 59 ? -1.260 0.152 22.191 1.00 13.84 58 SER C C 1
ATOM 1244 O O . SER B 1 59 ? -1.062 1.150 21.514 1.00 14.65 58 SER C O 1
ATOM 1247 N N . LEU B 1 60 ? -1.307 -1.089 21.702 1.00 12.02 59 LEU C N 1
ATOM 1248 C CA . LEU B 1 60 ? -1.094 -1.345 20.262 1.00 11.72 59 LEU C CA 1
ATOM 1249 C C . LEU B 1 60 ? -2.416 -1.485 19.535 1.00 12.41 59 LEU C C 1
ATOM 1250 O O . LEU B 1 60 ? -2.480 -1.483 18.307 1.00 11.90 59 LEU C O 1
ATOM 1255 N N . SER B 1 61 ? -3.506 -1.477 20.281 1.00 13.07 60 SER C N 1
ATOM 1256 C CA . SER B 1 61 ? -4.793 -1.870 19.725 1.00 12.47 60 SER C CA 1
ATOM 1257 C C . SER B 1 61 ? -5.626 -0.680 19.294 1.00 13.01 60 SER C C 1
ATOM 1258 O O . SER B 1 61 ? -5.365 0.459 19.674 1.00 14.53 60 SER C O 1
ATOM 1261 N N A HIS B 1 62 ? -6.593 -0.964 18.423 0.65 14.17 61 HIS C N 1
ATOM 1262 N N B HIS B 1 62 ? -6.669 -0.982 18.545 0.35 13.36 61 HIS C N 1
ATOM 1263 C CA A HIS B 1 62 ? -7.652 -0.017 18.040 0.65 13.36 61 HIS C CA 1
ATOM 1264 C CA B HIS B 1 62 ? -7.640 0.010 18.143 0.35 13.05 61 HIS C CA 1
ATOM 1265 C C A HIS B 1 62 ? -8.922 -0.824 18.200 0.65 14.04 61 HIS C C 1
ATOM 1266 C C B HIS B 1 62 ? -8.949 -0.719 18.183 0.35 13.79 61 HIS C C 1
ATOM 1267 O O A HIS B 1 62 ? -9.336 -1.541 17.288 0.65 14.41 61 HIS C O 1
ATOM 1268 O O B HIS B 1 62 ? -9.410 -1.273 17.179 0.35 14.16 61 HIS C O 1
ATOM 1281 N N . LYS B 1 63 ? -9.523 -0.759 19.372 1.00 14.48 62 LYS C N 1
ATOM 1282 C CA . LYS B 1 63 ? -10.711 -1.547 19.580 1.00 16.42 62 LYS C CA 1
ATOM 1283 C C . LYS B 1 63 ? -11.987 -0.961 19.023 1.00 15.35 62 LYS C C 1
ATOM 1284 O O . LYS B 1 63 ? -12.927 -1.730 18.782 1.00 15.77 62 LYS C O 1
ATOM 1290 N N . GLN B 1 64 ? -12.064 0.356 18.810 1.00 12.86 63 GLN C N 1
ATOM 1291 C CA . GLN B 1 64 ? -13.258 0.909 18.183 1.00 16.59 63 GLN C CA 1
ATOM 1292 C C . GLN B 1 64 ? -13.291 0.348 16.760 1.00 14.89 63 GLN C C 1
ATOM 1293 O O . GLN B 1 64 ? -12.274 0.404 16.061 1.00 16.49 63 GLN C O 1
ATOM 1299 N N . LEU B 1 65 ? -14.444 -0.142 16.276 1.00 14.76 64 LEU C N 1
ATOM 1300 C CA . LEU B 1 65 ? -14.527 -0.497 14.855 1.00 15.77 64 LEU C CA 1
ATOM 1301 C C . LEU B 1 65 ? -14.278 0.730 14.006 1.00 15.85 64 LEU C C 1
ATOM 1302 O O . LEU B 1 65 ? -14.624 1.877 14.408 1.00 15.57 64 LEU C O 1
ATOM 1307 N N . LEU B 1 66 ? -13.655 0.498 12.840 1.00 14.57 65 LEU C N 1
ATOM 1308 C CA . LEU B 1 66 ? -13.356 1.597 11.892 1.00 15.03 65 LEU C CA 1
ATOM 1309 C C . LEU B 1 66 ? -14.586 1.760 11.013 1.00 15.48 65 LEU C C 1
ATOM 1310 O O . LEU B 1 66 ? -14.876 0.872 10.253 1.00 15.78 65 LEU C O 1
ATOM 1315 N N . MET B 1 67 ? -15.318 2.864 11.191 1.00 16.66 66 MET C N 1
ATOM 1316 C CA . MET B 1 67 ? -16.694 2.982 10.660 1.00 17.11 66 MET C CA 1
ATOM 1317 C C . MET B 1 67 ? -16.803 3.909 9.482 1.00 18.51 66 MET C C 1
ATOM 1318 O O . MET B 1 67 ? -17.876 4.122 8.970 1.00 18.23 66 MET C O 1
ATOM 1323 N N . SER B 1 68 ? -15.694 4.503 9.073 1.00 18.10 67 SER C N 1
ATOM 1324 C CA . SER B 1 68 ? -15.693 5.347 7.886 1.00 20.44 67 SER C CA 1
ATOM 1325 C C . SER B 1 68 ? -14.949 4.654 6.765 1.00 20.00 67 SER C C 1
ATOM 1326 O O . SER B 1 68 ? -13.940 3.973 7.017 1.00 18.29 67 SER C O 1
ATOM 1329 N N . PRO B 1 69 ? -15.400 4.864 5.508 1.00 21.05 68 PRO C N 1
ATOM 1330 C CA . PRO B 1 69 ? -14.732 4.291 4.334 1.00 21.43 68 PRO C CA 1
ATOM 1331 C C . PRO B 1 69 ? -13.260 4.751 4.229 1.00 22.22 68 PRO C C 1
ATOM 1332 O O . PRO B 1 69 ? -12.972 5.959 4.360 1.00 22.98 68 PRO C O 1
ATOM 1336 N N . GLY B 1 70 ? -12.345 3.795 4.028 1.00 22.58 69 GLY C N 1
ATOM 1337 C CA . GLY B 1 70 ? -10.896 4.075 3.955 1.00 20.58 69 GLY C CA 1
ATOM 1338 C C . GLY B 1 70 ? -10.275 4.709 5.207 1.00 19.34 69 GLY C C 1
ATOM 1339 O O . GLY B 1 70 ? -9.162 5.263 5.153 1.00 21.18 69 GLY C O 1
ATOM 1340 N N . GLN B 1 71 ? -10.970 4.621 6.333 1.00 17.81 70 GLN C N 1
ATOM 1341 C CA . GLN B 1 71 ? -10.419 5.102 7.614 1.00 15.16 70 GLN C CA 1
ATOM 1342 C C . GLN B 1 71 ? -9.103 4.380 7.949 1.00 16.59 70 GLN C C 1
ATOM 1343 O O . GLN B 1 71 ? -8.990 3.192 7.721 1.00 14.50 70 GLN C O 1
ATOM 1349 N N . SER B 1 72 ? -8.121 5.119 8.471 1.00 15.50 71 SER C N 1
ATOM 1350 C CA . SER B 1 72 ? -6.796 4.605 8.789 1.00 15.33 71 SER C CA 1
ATOM 1351 C C . SER B 1 72 ? -6.620 4.705 10.295 1.00 17.03 71 SER C C 1
ATOM 1352 O O . SER B 1 72 ? -7.128 5.638 10.890 1.00 16.57 71 SER C O 1
ATOM 1355 N N . THR B 1 73 ? -5.912 3.732 10.887 1.00 14.97 72 THR C N 1
ATOM 1356 C CA . THR B 1 73 ? -5.380 3.890 12.222 1.00 15.38 72 THR C CA 1
ATOM 1357 C C . THR B 1 73 ? -3.977 3.301 12.168 1.00 15.78 72 THR C C 1
ATOM 1358 O O . THR B 1 73 ? -3.660 2.531 11.271 1.00 18.32 72 THR C O 1
ATOM 1362 N N . SER B 1 74 ? -3.109 3.724 13.069 1.00 16.33 73 SER C N 1
ATOM 1363 C CA . SER B 1 74 ? -1.765 3.143 13.058 1.00 15.83 73 SER C CA 1
ATOM 1364 C C . SER B 1 74 ? -1.250 2.909 14.442 1.00 16.18 73 SER C C 1
ATOM 1365 O O . SER B 1 74 ? -1.655 3.604 15.391 1.00 17.04 73 SER C O 1
ATOM 1368 N N . THR B 1 75 ? -0.332 1.946 14.530 1.00 13.50 74 THR C N 1
ATOM 1369 C CA . THR B 1 75 ? 0.248 1.559 15.802 1.00 16.51 74 THR C CA 1
ATOM 1370 C C . THR B 1 75 ? 1.727 1.786 15.634 1.00 15.50 74 THR C C 1
ATOM 1371 O O . THR B 1 75 ? 2.336 1.157 14.758 1.00 14.52 74 THR C O 1
ATOM 1375 N N . THR B 1 76 ? 2.309 2.676 16.437 1.00 14.54 75 THR C N 1
ATOM 1376 C CA . THR B 1 76 ? 3.760 2.817 16.447 1.00 14.18 75 THR C CA 1
ATOM 1377 C C . THR B 1 76 ? 4.341 1.993 17.579 1.00 15.88 75 THR C C 1
ATOM 1378 O O . THR B 1 76 ? 4.046 2.231 18.764 1.00 16.51 75 THR C O 1
ATOM 1382 N N . PHE B 1 77 ? 5.109 0.963 17.233 1.00 14.15 76 PHE C N 1
ATOM 1383 C CA . PHE B 1 77 ? 5.583 0.088 18.295 1.00 13.98 76 PHE C CA 1
ATOM 1384 C C . PHE B 1 77 ? 6.599 0.817 19.117 1.00 14.39 76 PHE C C 1
ATOM 1385 O O . PHE B 1 77 ? 7.409 1.532 18.579 1.00 12.55 76 PHE C O 1
ATOM 1393 N N . PRO B 1 78 ? 6.541 0.644 20.442 1.00 11.91 77 PRO C N 1
ATOM 1394 C CA . PRO B 1 78 ? 7.485 1.379 21.267 1.00 13.90 77 PRO C CA 1
ATOM 1395 C C . PRO B 1 78 ? 8.912 0.984 20.985 1.00 14.13 77 PRO C C 1
ATOM 1396 O O . PRO B 1 78 ? 9.159 -0.103 20.518 1.00 13.76 77 PRO C O 1
ATOM 1400 N N . ALA B 1 79 ? 9.842 1.851 21.347 1.00 13.29 78 ALA C N 1
ATOM 1401 C CA . ALA B 1 79 ? 11.249 1.602 21.129 1.00 14.56 78 ALA C CA 1
ATOM 1402 C C . ALA B 1 79 ? 11.688 0.384 21.884 1.00 13.68 78 ALA C C 1
ATOM 1403 O O . ALA B 1 79 ? 12.569 -0.343 21.422 1.00 14.61 78 ALA C O 1
ATOM 1405 N N . ASP B 1 80 ? 11.119 0.174 23.069 1.00 12.73 79 ASP C N 1
ATOM 1406 C CA . ASP B 1 80 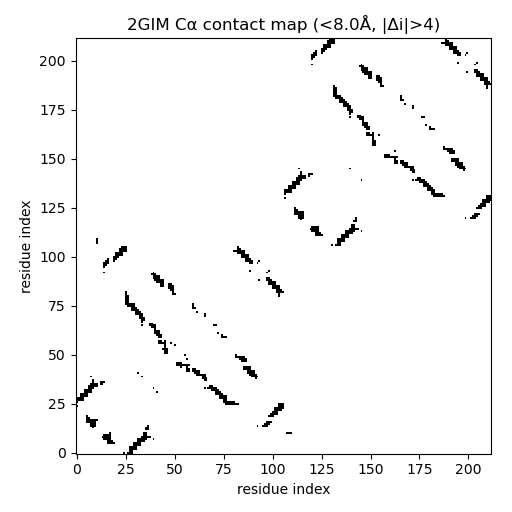? 11.474 -1.005 23.822 1.00 16.18 79 ASP C CA 1
ATOM 1407 C C . ASP B 1 80 ? 10.583 -2.217 23.628 1.00 16.06 79 ASP C C 1
ATOM 1408 O O . ASP B 1 80 ? 10.551 -3.148 24.483 1.00 16.63 79 ASP C O 1
ATOM 1413 N N . ALA B 1 81 ? 9.817 -2.240 22.536 1.00 13.12 80 ALA C N 1
ATOM 1414 C CA . ALA B 1 81 ? 8.971 -3.393 22.327 1.00 14.24 80 ALA C CA 1
ATOM 1415 C C . ALA B 1 81 ? 9.835 -4.637 22.325 1.00 13.58 80 ALA C C 1
ATOM 1416 O O . ALA B 1 81 ? 10.790 -4.715 21.551 1.00 15.00 80 ALA C O 1
ATOM 1418 N N . PRO B 1 82 ? 9.486 -5.636 23.146 1.00 14.32 81 PRO C N 1
ATOM 1419 C CA . PRO B 1 82 ? 10.364 -6.850 23.183 1.00 14.45 81 PRO C CA 1
ATOM 1420 C C . PRO B 1 82 ? 10.282 -7.643 21.884 1.00 14.42 81 PRO C C 1
ATOM 1421 O O . 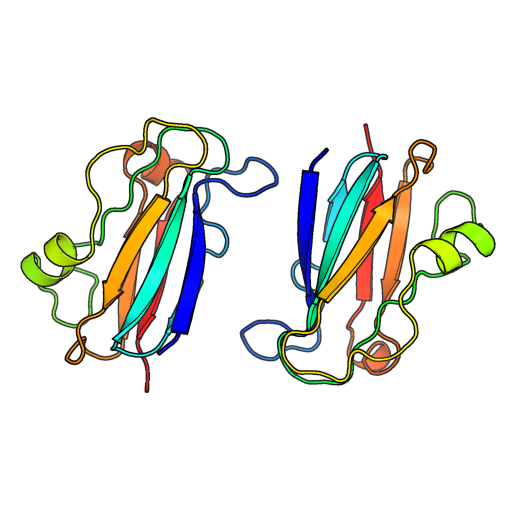PRO B 1 82 ? 9.198 -7.680 21.270 1.00 15.10 81 PRO C O 1
ATOM 1425 N N . ALA B 1 83 ? 11.369 -8.340 21.501 1.00 13.91 82 ALA C N 1
ATOM 1426 C CA . ALA B 1 83 ? 11.343 -9.243 20.322 1.00 13.20 82 ALA C CA 1
ATOM 1427 C C . ALA B 1 83 ? 10.358 -10.373 20.534 1.00 12.36 82 ALA C C 1
ATOM 1428 O O . ALA B 1 83 ? 10.189 -10.865 21.654 1.00 13.38 82 ALA C O 1
ATOM 1430 N N . GLY B 1 84 ? 9.760 -10.808 19.434 1.00 10.81 83 GLY C N 1
ATOM 1431 C CA . GLY B 1 84 ? 8.900 -11.916 19.492 1.00 11.15 83 GLY C CA 1
ATOM 1432 C C . GLY B 1 84 ? 7.617 -11.680 18.698 1.00 13.89 83 GLY C C 1
ATOM 1433 O O . GLY B 1 84 ? 7.456 -10.699 17.990 1.00 12.59 83 GLY C O 1
ATOM 1434 N N . GLU B 1 85 ? 6.685 -12.582 18.910 1.00 12.70 84 GLU C N 1
ATOM 1435 C CA . GLU B 1 85 ? 5.379 -12.561 18.167 1.00 11.48 84 GLU C CA 1
ATOM 1436 C C . GLU B 1 85 ? 4.292 -11.779 18.880 1.00 13.17 84 GLU C C 1
ATOM 1437 O O . GLU B 1 85 ? 4.175 -11.848 20.130 1.00 11.83 84 GLU C O 1
ATOM 1443 N N . TYR B 1 86 ? 3.451 -11.066 18.126 1.00 11.10 85 TYR C N 1
ATOM 1444 C CA . TYR B 1 86 ? 2.351 -10.274 18.679 1.00 10.81 85 TYR C CA 1
ATOM 1445 C C . TYR B 1 86 ? 1.133 -10.713 17.875 1.00 13.53 85 TYR C C 1
ATOM 1446 O O . TYR B 1 86 ? 1.030 -10.361 16.724 1.00 13.89 85 TYR C O 1
ATOM 1455 N N . THR B 1 87 ? 0.263 -11.542 18.454 1.00 14.63 86 THR C N 1
ATOM 1456 C CA . THR B 1 87 ? -0.945 -11.950 17.755 1.00 15.12 86 THR C CA 1
ATOM 1457 C C . THR B 1 87 ? -2.033 -10.906 17.908 1.00 15.72 86 THR C C 1
ATOM 1458 O O . THR B 1 87 ? -2.242 -10.369 18.966 1.00 14.51 86 THR C O 1
ATOM 1462 N N . PHE B 1 88 ? -2.708 -10.579 16.801 1.00 14.29 87 PHE C N 1
ATOM 1463 C CA . PHE B 1 88 ? -3.792 -9.611 16.879 1.00 14.20 87 PHE C CA 1
ATOM 1464 C C . PHE B 1 88 ? -4.956 -10.161 16.049 1.00 12.83 87 PHE C C 1
ATOM 1465 O O . PHE B 1 88 ? -4.759 -11.023 15.195 1.00 13.77 87 PHE C O 1
ATOM 1473 N N . TYR B 1 89 ? -6.156 -9.648 16.263 1.00 14.32 88 TYR C N 1
ATOM 1474 C CA . TYR B 1 89 ? -7.264 -10.077 15.409 1.00 13.70 88 TYR C CA 1
ATOM 1475 C C . TYR B 1 89 ? -8.324 -9.006 15.355 1.00 15.27 88 TYR C C 1
ATOM 1476 O O . TYR B 1 89 ? -8.251 -7.991 16.054 1.00 16.13 88 TYR C O 1
ATOM 1485 N N . CYS B 1 90 ? -9.291 -9.239 14.477 1.00 15.82 89 CYS C N 1
ATOM 1486 C CA . CYS B 1 90 ? -10.436 -8.346 14.308 1.00 15.77 89 CYS C CA 1
ATOM 1487 C C . CYS B 1 90 ? -11.530 -9.011 15.103 1.00 18.25 89 CYS C C 1
ATOM 1488 O O . CYS B 1 90 ? -11.784 -10.188 14.918 1.00 16.26 89 CYS C O 1
ATOM 1491 N N . GLU B 1 91 ? -12.161 -8.294 16.025 1.00 16.18 90 GLU C N 1
ATOM 1492 C CA . GLU B 1 91 ? -13.163 -8.976 16.865 1.00 17.82 90 GLU C CA 1
ATOM 1493 C C . GLU B 1 91 ? -14.334 -9.509 16.075 1.00 17.39 90 GLU C C 1
ATOM 1494 O O . GLU B 1 91 ? -14.668 -10.696 16.219 1.00 18.68 90 GLU C O 1
ATOM 1500 N N . PRO B 1 92 ? -14.934 -8.685 15.208 1.00 17.85 91 PRO C N 1
ATOM 1501 C CA . PRO B 1 92 ? -16.054 -9.231 14.407 1.00 18.09 91 PRO C CA 1
ATOM 1502 C C . PRO B 1 92 ? -15.714 -10.433 13.540 1.00 18.34 91 PRO C C 1
ATOM 1503 O O . PRO B 1 92 ? -16.547 -11.321 13.391 1.00 17.49 91 PRO C O 1
ATOM 1507 N N . HIS B 1 93 ? -14.522 -10.465 12.959 1.00 14.93 92 HIS C N 1
ATOM 1508 C CA . HIS B 1 93 ? -14.247 -11.486 11.992 1.00 14.64 92 HIS C CA 1
ATOM 1509 C C . HIS B 1 93 ? -13.296 -12.554 12.460 1.00 15.95 92 HIS C C 1
ATOM 1510 O O . HIS B 1 93 ? -12.893 -13.390 11.695 1.00 14.91 92 HIS C O 1
ATOM 1517 N N . ARG B 1 94 ? -12.966 -12.527 13.735 1.00 14.39 93 ARG C N 1
ATOM 1518 C CA . ARG B 1 94 ? -12.037 -13.460 14.286 1.00 18.24 93 ARG C CA 1
ATOM 1519 C C . ARG B 1 94 ? -12.459 -14.887 13.949 1.00 17.14 93 ARG C C 1
ATOM 1520 O O . ARG B 1 94 ? -11.621 -15.705 13.602 1.00 19.24 93 ARG C O 1
ATOM 1528 N N . GLY B 1 95 ? -13.750 -15.176 14.073 1.00 17.26 94 GLY C N 1
ATOM 1529 C CA . GLY B 1 95 ? -14.230 -16.580 13.874 1.00 17.57 94 GLY C CA 1
ATOM 1530 C C . GLY B 1 95 ? -14.159 -16.980 12.399 1.00 17.47 94 GLY C C 1
ATOM 1531 O O . GLY B 1 95 ? -14.205 -18.166 12.028 1.00 19.00 94 GLY C O 1
ATOM 1532 N N . ALA B 1 96 ? -14.105 -15.977 11.542 1.00 16.49 95 ALA C N 1
ATOM 1533 C CA . ALA B 1 96 ? -14.041 -16.193 10.127 1.00 15.30 95 ALA C CA 1
ATOM 1534 C C . ALA B 1 96 ? -12.588 -16.286 9.675 1.00 16.81 95 ALA C C 1
ATOM 1535 O O . ALA B 1 96 ? -12.302 -16.494 8.477 1.00 18.01 95 ALA C O 1
ATOM 1537 N N . GLY B 1 97 ? -11.690 -16.121 10.639 1.00 16.58 96 GLY C N 1
ATOM 1538 C CA . GLY B 1 97 ? -10.240 -16.265 10.406 1.00 17.05 96 GLY C CA 1
ATOM 1539 C C . GLY B 1 97 ? -9.439 -14.987 10.270 1.00 18.09 96 GLY C C 1
ATOM 1540 O O . GLY B 1 97 ? -8.265 -15.055 9.913 1.00 15.42 96 GLY C O 1
ATOM 1541 N N . MET B 1 98 ? -10.049 -13.830 10.539 1.00 14.81 97 MET C N 1
ATOM 1542 C CA . MET B 1 98 ? -9.286 -12.598 10.415 1.00 12.74 97 MET C CA 1
ATOM 1543 C C . MET B 1 98 ? -8.355 -12.372 11.643 1.00 13.85 97 MET C C 1
ATOM 1544 O O . MET B 1 98 ? -8.706 -11.715 12.635 1.00 15.40 97 MET C O 1
ATOM 1549 N N . VAL B 1 99 ? -7.165 -12.959 11.545 1.00 12.69 98 VAL C N 1
ATOM 1550 C CA . VAL B 1 99 ? -6.167 -13.052 12.616 1.00 12.73 98 VAL C CA 1
ATOM 1551 C C . VAL B 1 99 ? -4.847 -12.739 11.952 1.00 12.22 98 VAL C C 1
ATOM 1552 O O . VAL B 1 99 ? -4.601 -13.180 10.815 1.00 13.83 98 VAL C O 1
ATOM 1556 N N . GLY B 1 100 ? -4.005 -11.965 12.634 1.00 13.17 99 GLY C N 1
ATOM 1557 C CA . GLY B 1 100 ? -2.688 -11.609 12.123 1.00 12.55 99 GLY C CA 1
ATOM 1558 C C . GLY B 1 100 ? -1.558 -11.783 13.123 1.00 12.84 99 GLY C C 1
ATOM 1559 O O . GLY B 1 100 ? -1.758 -11.987 14.335 1.00 12.37 99 GLY C O 1
ATOM 1560 N N . LYS B 1 101 ? -0.330 -11.671 12.644 1.00 12.63 100 LYS C N 1
ATOM 1561 C CA . LYS B 1 101 ? 0.751 -11.741 13.608 1.00 12.67 100 LYS C CA 1
ATOM 1562 C C . LYS B 1 101 ? 1.895 -10.831 13.195 1.00 14.15 100 LYS C C 1
ATOM 1563 O O . LYS B 1 101 ? 2.423 -10.927 12.104 1.00 13.75 100 LYS C O 1
ATOM 1569 N N . ILE B 1 102 ? 2.325 -10.013 14.132 1.00 12.64 101 ILE C N 1
ATOM 1570 C CA . ILE B 1 102 ? 3.478 -9.185 13.890 1.00 12.00 101 ILE C CA 1
ATOM 1571 C C . ILE B 1 102 ? 4.638 -9.784 14.640 1.00 13.66 101 ILE C C 1
ATOM 1572 O O . ILE B 1 102 ? 4.503 -10.164 15.795 1.00 15.29 101 ILE C O 1
ATOM 1577 N N . THR B 1 103 ? 5.783 -9.879 13.957 1.00 12.38 102 THR C N 1
ATOM 1578 C CA . THR B 1 103 ? 7.018 -10.283 14.643 1.00 11.65 102 THR C CA 1
ATOM 1579 C C . THR B 1 103 ? 7.948 -9.125 14.834 1.00 11.60 102 THR C C 1
ATOM 1580 O O . THR B 1 103 ? 8.277 -8.462 13.868 1.00 13.06 102 THR C O 1
ATOM 1584 N N . VAL B 1 104 ? 8.300 -8.836 16.093 1.00 9.52 103 VAL C N 1
ATOM 1585 C CA . VAL B 1 104 ? 9.250 -7.783 16.350 1.00 10.46 103 VAL C CA 1
ATOM 1586 C C . VAL B 1 104 ? 10.631 -8.443 16.359 1.00 11.86 103 VAL C C 1
ATOM 1587 O O . VAL B 1 104 ? 10.881 -9.405 17.108 1.00 12.31 103 VAL C O 1
ATOM 1591 N N . ALA B 1 105 ? 11.521 -7.906 15.544 1.00 13.99 104 ALA C N 1
ATOM 1592 C CA . ALA B 1 105 ? 12.924 -8.355 15.502 1.00 14.48 104 ALA C CA 1
ATOM 1593 C C . ALA B 1 105 ? 13.862 -7.130 15.345 1.00 15.26 104 ALA C C 1
ATOM 1594 O O . ALA B 1 105 ? 13.403 -5.964 15.408 1.00 16.52 104 ALA C O 1
ATOM 1596 N N . GLY B 1 106 ? 15.173 -7.393 15.233 1.00 14.60 105 GLY C N 1
ATOM 1597 C CA . GLY B 1 106 ? 16.160 -6.277 15.173 1.00 13.01 105 GLY C CA 1
ATOM 1598 C C . GLY B 1 106 ? 16.428 -5.716 13.777 1.00 15.52 105 GLY C C 1
ATOM 1599 O O . GLY B 1 106 ? 17.228 -4.786 13.579 1.00 14.02 105 GLY C O 1
#

Solvent-accessible surface area: 10566 Å² total; per-residue (Å²): 181,98,90,79,57,0,52,0,0,8,14,100,34,107,50,52,3,60,46,45,133,21,85,4,114,43,16,2,23,0,39,0,51,15,52,60,57,93,44,0,2,0,7,6,22,47,54,94,6,50,59,149,33,42,108,26,2,118,83,4,24,48,96,134,61,1,145,55,134,48,56,60,22,67,13,87,1,46,93,122,7,50,77,22,92,0,20,0,27,0,87,64,21,115,85,66,45,0,65,4,83,0,41,3,38,107,201,58,76,16,35,1,53,0,0,4,66,134,20,83,46,49,3,61,60,45,147,18,60,2,115,50,13,6,24,0,39,1,51,15,52,95,57,96,44,0,1,0,13,2,24,37,52,96,7,50,59,148,28,58,123,21,0,108,82,3,27,46,154,129,61,1,148,57,138,50,53,57,24,64,12,87,1,47,92,120,7,50,78,25,92,0,19,2,23,0,94,60,20,122,87,69,43,0,66,3,69,0,43,4,38,103

Nearest PDB structures (foldseek):
  2cj3-assembly2_B  TM=1.001E+00  e=4.343E-23  Nostoc sp. PCC 7120 = FACHB-418
  3bqv-assembly1_A  TM=9.672E-01  e=1.482E-17  Leptolyngbya laminosa
  4r0o-assembly4_D  TM=9.593E-01  e=1.019E-17  Leptolyngbya laminosa
  2w88-assembly1_A  TM=9.646E-01  e=2.025E-17  Leptolyngbya laminosa
  3cvd-assembly3_C  TM=9.615E-01  e=6.232E-17  Leptolyngbya laminosa

Secondary structure (DSSP, 8-state):
--EEEEEES-TT--SSEESSEEEE-TT-EEEEEE-SSS---BEE-SSSSTT--HHHHHHH-B-S---STT-EEEEE--TTPPSEEEEEE-TTTGGGT-EEEEEE--/--EEEEEES-TT--SSEESSEEEE-TT-EEEEEE-SSS-EEEEE-SSSSTT--HHHHHHH-EEEEE-STT-EEEEE--TTPPSEEEEEE-TTTGGGT-EEEEEE--